Protein AF-A0A0P4RHL4-F1 (afdb_monomer_lite)

pLDDT: mean 80.09, std 21.61, range [25.88, 98.62]

Secondary structure (DSSP, 8-state):
------S-EEEEEE-SSSSS-EEEEEESTTTHHHHHHHHHTT-EEEETTEEEE--TTS-HHHHHHHHHHHHHHTT-EEEE-HHHHHHHH-----TTPSPTT--HHHHHHHHHHHHHHHHHHHTTSEEEEEEEE-SSSEEEEEEETTT--EEEEEE------SSSPPPPPEE-S-SSS---PPPP--

Organism: NCBI:txid1546107

Foldseek 3Di:
DPPPADQKEWEWDADPPDRLKIKIFMDGPRSVVLVVVVVVVVFDDPDPGITMDDFLQSCNLVVVVVSCVVCVVVRYHYHYDPRSVVVNPDPQDAPPPPDPLADPVLQVVLRVVLRVVVVCVVVVQKDWDDWDDPVAWIWTWIAGPVPRDIWIWTFHDDPDPDDHGGDGIGTPPDDPRPPSDDDDDD

Radius of gyration: 18.83 Å; chains: 1; bounding box: 52×37×43 Å

Structure (mmCIF, N/CA/C/O backbone):
data_AF-A0A0P4RHL4-F1
#
_entry.id   AF-A0A0P4RHL4-F1
#
loop_
_atom_site.group_PDB
_atom_site.id
_atom_site.type_symbol
_atom_site.label_atom_id
_atom_site.label_alt_id
_atom_site.label_comp_id
_atom_site.label_asym_id
_atom_site.label_entity_id
_atom_site.label_seq_id
_atom_site.pdbx_PDB_ins_code
_atom_site.Cartn_x
_atom_site.Cartn_y
_atom_site.Cartn_z
_atom_site.occupancy
_atom_site.B_iso_or_equiv
_atom_site.auth_seq_id
_atom_site.auth_comp_id
_atom_site.auth_asym_id
_atom_site.auth_atom_id
_atom_site.pdbx_PDB_model_num
ATOM 1 N N . MET A 1 1 ? -23.297 22.268 13.691 1.00 40.19 1 MET A N 1
ATOM 2 C CA . MET A 1 1 ? -23.299 20.816 13.429 1.00 40.19 1 MET A CA 1
ATOM 3 C C . MET A 1 1 ? -21.901 20.315 13.718 1.00 40.19 1 MET A C 1
ATOM 5 O O . MET A 1 1 ? -20.984 20.728 13.025 1.00 40.19 1 MET A O 1
ATOM 9 N N . THR A 1 2 ? -21.707 19.529 14.774 1.00 48.00 2 THR A N 1
ATOM 10 C CA . THR A 1 2 ? -20.480 18.735 14.909 1.00 48.00 2 THR A CA 1
ATOM 11 C C . THR A 1 2 ? -20.513 17.677 13.807 1.00 48.00 2 THR A C 1
ATOM 13 O O . THR A 1 2 ? -21.558 17.034 13.668 1.00 48.00 2 THR A O 1
ATOM 16 N N . PRO A 1 3 ? -19.462 17.524 12.983 1.00 56.12 3 PRO A N 1
ATOM 17 C CA . PRO A 1 3 ? -19.427 16.438 12.015 1.00 56.12 3 PRO A CA 1
ATOM 18 C C . PRO A 1 3 ? -19.610 15.126 12.780 1.00 56.12 3 PRO A C 1
ATOM 20 O O . PRO A 1 3 ? -18.994 14.925 13.828 1.00 56.12 3 PRO A O 1
ATOM 23 N N . SER A 1 4 ? -20.523 14.278 12.312 1.00 61.91 4 SER A N 1
ATOM 24 C CA . SER A 1 4 ? -20.686 12.931 12.849 1.00 61.91 4 SER A CA 1
ATOM 25 C C . SER A 1 4 ? -19.375 12.185 12.615 1.00 61.91 4 SER A C 1
ATOM 27 O O . SER A 1 4 ? -19.093 11.781 11.493 1.00 61.91 4 SER A O 1
ATOM 29 N N . SER A 1 5 ? -18.546 12.086 13.654 1.00 77.50 5 SER A N 1
ATOM 30 C CA . SER A 1 5 ? -17.311 11.305 13.612 1.00 77.50 5 SER A CA 1
ATOM 31 C C . SER A 1 5 ? -17.672 9.853 13.335 1.00 77.50 5 SER A C 1
ATOM 33 O O . SER A 1 5 ? -18.602 9.325 13.949 1.00 77.50 5 SER A O 1
ATOM 35 N N . ILE A 1 6 ? -16.945 9.215 12.423 1.00 91.25 6 ILE A N 1
ATOM 36 C CA . ILE A 1 6 ? -17.063 7.775 12.205 1.00 91.25 6 ILE A CA 1
ATOM 37 C C . ILE A 1 6 ? -16.568 7.082 13.479 1.00 91.25 6 ILE A C 1
ATOM 39 O O . ILE A 1 6 ? -15.492 7.413 13.979 1.00 91.25 6 ILE A O 1
ATOM 43 N N . ASP A 1 7 ? -17.343 6.132 14.012 1.00 95.12 7 ASP A N 1
ATOM 44 C CA . ASP A 1 7 ? -16.926 5.296 15.147 1.00 95.12 7 ASP A CA 1
ATOM 45 C C . ASP A 1 7 ? -15.968 4.196 14.671 1.00 95.12 7 ASP A C 1
ATOM 47 O O . ASP A 1 7 ? -16.300 3.006 14.599 1.00 95.12 7 ASP A O 1
ATOM 51 N N . ALA A 1 8 ? -14.781 4.626 14.258 1.00 96.50 8 ALA A N 1
ATOM 52 C CA . ALA A 1 8 ? -13.689 3.758 13.875 1.00 96.50 8 ALA A CA 1
ATOM 53 C C . ALA A 1 8 ? -12.347 4.381 14.263 1.00 96.50 8 ALA A C 1
ATOM 55 O O . ALA A 1 8 ? -12.148 5.595 14.180 1.00 96.50 8 ALA A O 1
ATOM 56 N N . HIS A 1 9 ? -11.419 3.516 14.651 1.00 98.00 9 HIS A N 1
ATOM 57 C CA . HIS A 1 9 ? -10.042 3.866 14.951 1.00 98.00 9 HIS A CA 1
ATOM 58 C C . HIS A 1 9 ? -9.102 2.939 14.188 1.00 98.00 9 HIS A C 1
ATOM 60 O O . HIS A 1 9 ? -9.330 1.731 14.143 1.00 98.00 9 HIS A O 1
ATOM 66 N N . VAL A 1 10 ? -8.035 3.478 13.609 1.00 98.44 10 VAL A N 1
ATOM 67 C CA . VAL A 1 10 ? -7.001 2.694 12.927 1.00 98.44 10 VAL A CA 1
ATOM 68 C C . VAL A 1 10 ? -5.674 2.921 13.620 1.00 98.44 10 VAL A C 1
ATOM 70 O O . VAL A 1 10 ? -5.182 4.042 13.673 1.00 98.44 10 VAL A O 1
ATOM 73 N N . ARG A 1 11 ? -5.066 1.844 14.117 1.00 98.62 11 ARG A N 1
ATOM 74 C CA . ARG A 1 11 ? -3.686 1.880 14.602 1.00 98.62 11 ARG A CA 1
ATOM 75 C C . ARG A 1 11 ? -2.731 1.407 13.510 1.00 98.62 11 ARG A C 1
ATOM 77 O O . ARG A 1 11 ? -2.895 0.288 13.027 1.00 98.62 11 ARG A O 1
ATOM 84 N N . LEU A 1 12 ? -1.739 2.228 13.174 1.00 98.56 12 LEU A N 1
ATOM 85 C CA . LEU A 1 12 ? -0.674 1.946 12.212 1.00 98.56 12 LEU A CA 1
ATOM 86 C C . LEU A 1 12 ? 0.667 1.735 12.931 1.00 98.56 12 LEU A C 1
ATOM 88 O O . LEU A 1 12 ? 1.099 2.559 13.747 1.00 98.56 12 LEU A O 1
ATOM 92 N N . ASP A 1 13 ? 1.339 0.627 12.631 1.00 97.81 13 ASP A N 1
ATOM 93 C CA . ASP A 1 13 ? 2.602 0.235 13.267 1.00 97.81 13 ASP A CA 1
ATOM 94 C C . ASP A 1 13 ? 3.502 -0.546 12.320 1.00 97.81 13 ASP A C 1
ATOM 96 O O . ASP A 1 13 ? 3.037 -1.161 11.372 1.00 97.81 13 ASP A O 1
ATOM 100 N N . THR A 1 14 ? 4.793 -0.561 12.603 1.00 95.94 14 THR A N 1
ATOM 101 C CA . THR A 1 14 ? 5.756 -1.426 11.917 1.00 95.94 14 THR A CA 1
ATOM 102 C C . THR A 1 14 ? 5.444 -2.907 12.146 1.00 95.94 14 THR A C 1
ATOM 104 O O . THR A 1 14 ? 5.051 -3.320 13.243 1.00 95.94 14 THR A O 1
ATOM 107 N N . HIS A 1 15 ? 5.657 -3.737 11.128 1.00 94.69 15 HIS A N 1
ATOM 108 C CA . HIS A 1 15 ? 5.510 -5.181 11.246 1.00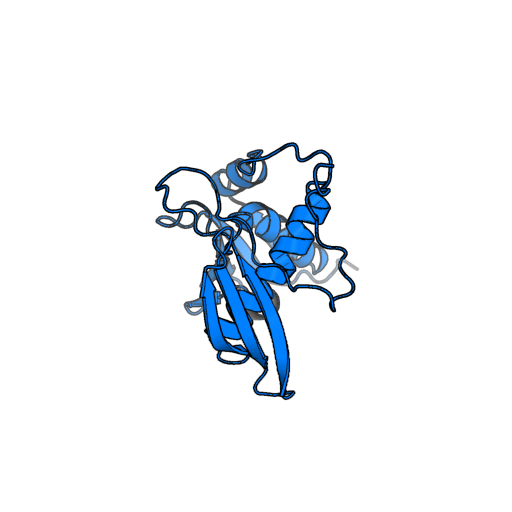 94.69 15 HIS A CA 1
ATOM 109 C C . HIS A 1 15 ? 6.622 -5.764 12.146 1.00 94.69 15 HIS A C 1
ATOM 111 O O . HIS A 1 15 ? 7.793 -5.403 12.010 1.00 94.69 15 HIS A O 1
ATOM 117 N N . PRO A 1 16 ? 6.317 -6.705 13.062 1.00 88.19 16 PRO A N 1
ATOM 118 C CA . PRO A 1 16 ? 7.297 -7.201 14.035 1.00 88.19 16 PRO A CA 1
ATOM 119 C C . PRO A 1 16 ? 8.482 -7.949 13.407 1.00 88.19 16 PRO A C 1
ATOM 121 O O . PRO A 1 16 ? 9.571 -7.945 13.976 1.00 88.19 16 PRO A O 1
ATOM 124 N N . THR A 1 17 ? 8.280 -8.593 12.254 1.00 88.56 17 THR A N 1
ATOM 125 C CA . THR A 1 17 ? 9.295 -9.433 11.584 1.00 88.56 17 THR A CA 1
ATOM 126 C C . THR A 1 17 ? 9.748 -8.917 10.219 1.00 88.56 17 THR A C 1
ATOM 128 O O . THR A 1 17 ? 10.699 -9.458 9.663 1.00 88.56 17 THR A O 1
ATOM 131 N N . HIS A 1 18 ? 9.078 -7.907 9.662 1.00 85.94 18 HIS A N 1
ATOM 132 C CA . HIS A 1 18 ? 9.349 -7.389 8.318 1.00 85.94 18 HIS A CA 1
ATOM 133 C C . HIS A 1 18 ? 9.653 -5.896 8.456 1.00 85.94 18 HIS A C 1
ATOM 135 O O . HIS A 1 18 ? 8.721 -5.131 8.671 1.00 85.94 18 HIS A O 1
ATOM 141 N N . PRO A 1 19 ? 10.935 -5.489 8.416 1.00 75.31 19 PRO A N 1
ATOM 142 C CA . PRO A 1 19 ? 11.359 -4.167 8.879 1.00 75.31 19 PRO A CA 1
ATOM 143 C C . PRO A 1 19 ? 10.675 -2.980 8.198 1.00 75.31 19 PRO A C 1
ATOM 145 O O . PRO A 1 19 ? 10.468 -1.969 8.860 1.00 75.31 19 PRO A O 1
ATOM 148 N N . SER A 1 20 ? 10.327 -3.104 6.915 1.00 82.38 20 SER A N 1
ATOM 149 C CA . SER A 1 20 ? 9.666 -2.037 6.159 1.00 82.38 20 SER A CA 1
ATOM 150 C C . SER A 1 20 ? 8.140 -2.139 6.175 1.00 82.38 20 SER A C 1
ATOM 152 O O . SER A 1 20 ? 7.470 -1.118 6.160 1.00 82.38 20 SER A O 1
ATOM 154 N N . ALA A 1 21 ? 7.578 -3.347 6.287 1.00 93.94 21 ALA A N 1
ATOM 155 C CA . ALA A 1 21 ? 6.134 -3.547 6.213 1.00 93.94 21 ALA A CA 1
ATOM 156 C C . ALA A 1 21 ? 5.386 -2.850 7.362 1.00 93.94 21 ALA A C 1
ATOM 158 O O . ALA A 1 21 ? 5.861 -2.787 8.502 1.00 93.94 21 ALA A O 1
ATOM 159 N N . VAL A 1 22 ? 4.166 -2.396 7.077 1.00 97.62 22 VAL A N 1
ATOM 160 C CA . VAL A 1 22 ? 3.298 -1.700 8.035 1.00 97.62 22 VAL A CA 1
ATOM 161 C C . VAL A 1 22 ? 2.036 -2.517 8.282 1.00 97.62 22 VAL A C 1
ATOM 163 O O . VAL A 1 22 ? 1.464 -3.100 7.371 1.00 97.62 22 VAL A O 1
ATOM 166 N N . VAL A 1 23 ? 1.586 -2.567 9.530 1.00 98.25 23 VAL A N 1
ATOM 167 C CA . VAL A 1 23 ? 0.355 -3.220 9.972 1.00 98.25 23 VAL A CA 1
ATOM 168 C C . VAL A 1 23 ? -0.685 -2.158 10.299 1.00 98.25 23 VAL A C 1
ATOM 170 O O . VAL A 1 23 ? -0.415 -1.238 11.072 1.00 98.25 23 VAL A O 1
ATOM 173 N N . ALA A 1 24 ? -1.898 -2.334 9.782 1.00 98.56 24 ALA A N 1
ATOM 174 C CA . ALA A 1 24 ? -3.077 -1.576 10.170 1.00 98.56 24 ALA A CA 1
ATOM 175 C C . ALA A 1 24 ? -4.020 -2.447 11.004 1.00 98.56 24 ALA A C 1
ATOM 177 O O . ALA A 1 24 ? -4.353 -3.570 10.624 1.00 98.56 24 ALA A O 1
ATOM 178 N N . THR A 1 25 ? -4.480 -1.918 12.139 1.00 98.50 25 THR A N 1
ATOM 179 C CA . THR A 1 25 ? -5.456 -2.584 13.017 1.00 98.50 25 THR A CA 1
ATOM 180 C C . THR A 1 25 ? -6.697 -1.708 13.213 1.00 98.50 25 THR A C 1
ATOM 182 O O . THR A 1 25 ? -6.708 -0.861 14.112 1.00 98.50 25 THR A O 1
ATOM 185 N N . PRO A 1 26 ? -7.742 -1.881 12.381 1.00 98.06 26 PRO A N 1
ATOM 186 C CA . PRO A 1 26 ? -9.016 -1.188 12.544 1.00 98.06 26 PRO A CA 1
ATOM 187 C C . PRO A 1 26 ? -9.844 -1.714 13.732 1.00 98.06 26 PRO A C 1
ATOM 189 O O . PRO A 1 26 ? -10.019 -2.924 13.914 1.00 98.06 26 PRO A O 1
ATOM 192 N N . THR A 1 27 ? -10.418 -0.811 14.524 1.00 97.88 27 THR A N 1
ATOM 193 C CA . THR A 1 27 ? -11.316 -1.088 15.660 1.00 97.88 27 THR A CA 1
ATOM 194 C C . THR A 1 27 ? -12.507 -0.113 15.680 1.00 97.88 27 THR A C 1
ATOM 196 O O . THR A 1 27 ? -12.541 0.837 14.901 1.00 97.88 27 THR A O 1
ATOM 199 N N . GLY A 1 28 ? -13.515 -0.370 16.526 1.00 96.31 28 GLY A N 1
ATOM 200 C CA . GLY A 1 28 ? -14.764 0.417 16.610 1.00 96.31 28 GLY A CA 1
ATOM 201 C C . GLY A 1 28 ? -15.973 -0.262 15.950 1.00 96.31 28 GLY A C 1
ATOM 202 O O . GLY A 1 28 ? -15.824 -1.279 15.264 1.00 96.31 28 GLY A O 1
ATOM 203 N N . ALA A 1 29 ? -17.185 0.269 16.159 1.00 95.94 29 ALA A N 1
ATOM 204 C CA . ALA A 1 29 ? -18.404 -0.319 15.588 1.00 95.94 29 ALA A CA 1
ATOM 205 C C . ALA A 1 29 ? -18.449 -0.203 14.054 1.00 95.94 29 ALA A C 1
ATOM 207 O O . ALA A 1 29 ? -19.059 -1.034 13.377 1.00 95.94 29 ALA A O 1
ATOM 208 N N . GLN A 1 30 ? -17.765 0.798 13.495 1.00 96.19 30 GLN A N 1
ATOM 209 C CA . GLN A 1 30 ? -17.679 1.058 12.061 1.00 96.19 30 GLN A CA 1
ATOM 210 C C . GLN A 1 30 ? -16.308 0.694 11.467 1.00 96.19 30 GLN A C 1
ATOM 212 O O . GLN A 1 30 ? -15.965 1.177 10.394 1.00 96.19 30 GLN A O 1
ATOM 217 N N . ALA A 1 31 ? -15.544 -0.206 12.105 1.00 96.69 31 ALA A N 1
ATOM 218 C CA . ALA A 1 31 ? -14.214 -0.643 11.645 1.00 96.69 31 ALA A CA 1
ATOM 219 C C . ALA A 1 31 ? -14.180 -1.198 10.206 1.00 96.69 31 ALA A C 1
ATOM 221 O O . ALA A 1 31 ? -13.133 -1.193 9.565 1.00 96.69 31 ALA A O 1
ATOM 222 N N . HIS A 1 32 ? -15.319 -1.661 9.683 1.00 96.06 32 HIS A N 1
ATOM 223 C CA . HIS A 1 32 ? -15.446 -2.107 8.295 1.00 96.06 32 HIS A CA 1
ATOM 224 C C . HIS A 1 32 ? -15.205 -0.977 7.279 1.00 96.06 32 HIS A C 1
ATOM 226 O O . HIS A 1 32 ? -14.781 -1.262 6.167 1.00 96.06 32 HIS A O 1
ATOM 232 N N . ILE A 1 33 ? -15.438 0.289 7.650 1.00 95.88 33 ILE A N 1
ATOM 233 C CA . ILE A 1 33 ? -15.206 1.445 6.773 1.00 95.88 33 ILE A CA 1
ATOM 234 C C . ILE A 1 33 ? -13.708 1.605 6.468 1.00 95.88 33 ILE A C 1
ATOM 236 O O . ILE A 1 33 ? -13.344 1.439 5.306 1.00 95.88 33 ILE A O 1
ATOM 240 N N . PRO A 1 34 ? -12.815 1.837 7.458 1.00 96.88 34 PRO A N 1
ATOM 241 C CA . PRO A 1 34 ? -11.381 1.885 7.182 1.00 96.88 34 PRO A CA 1
ATOM 242 C C . PRO A 1 34 ? -10.834 0.567 6.636 1.00 96.88 34 PRO A C 1
ATOM 244 O O . PRO A 1 34 ? -9.886 0.603 5.867 1.00 96.88 34 PRO A O 1
ATOM 247 N N . HIS A 1 35 ? -11.412 -0.584 7.000 1.00 97.56 35 HIS A N 1
ATOM 248 C CA . HIS A 1 35 ? -10.986 -1.867 6.435 1.00 97.56 35 HIS A CA 1
ATOM 249 C C . HIS A 1 35 ? -11.146 -1.877 4.908 1.00 97.56 35 HIS A C 1
ATOM 251 O O . HIS A 1 35 ? -10.170 -2.122 4.209 1.00 97.56 35 HIS A O 1
ATOM 257 N N . MET A 1 36 ? -12.340 -1.559 4.393 1.00 95.69 36 MET A N 1
ATOM 258 C CA . MET A 1 36 ? -12.589 -1.516 2.947 1.00 95.69 36 MET A CA 1
ATOM 259 C C . MET A 1 36 ? -11.766 -0.429 2.249 1.00 95.69 36 MET A C 1
ATOM 261 O O . MET A 1 36 ? -11.291 -0.648 1.141 1.00 95.69 36 MET A O 1
ATOM 265 N N . SER A 1 37 ? -11.589 0.738 2.880 1.00 95.38 37 SER A N 1
ATOM 266 C CA . SER A 1 37 ? -10.766 1.815 2.313 1.00 95.38 37 SER A CA 1
ATOM 267 C C . SER A 1 37 ? -9.297 1.416 2.187 1.00 95.38 37 SER A C 1
ATOM 269 O O . SER A 1 37 ? -8.690 1.684 1.159 1.00 95.38 37 SER A O 1
ATOM 271 N N . LEU A 1 38 ? -8.736 0.752 3.202 1.00 97.25 38 LEU A N 1
ATOM 272 C CA . LEU A 1 38 ? -7.356 0.267 3.168 1.00 97.25 38 LEU A CA 1
ATOM 273 C C . LEU A 1 38 ? -7.187 -0.872 2.154 1.00 97.25 38 LEU A C 1
ATOM 275 O O . LEU A 1 38 ? -6.218 -0.871 1.406 1.00 97.25 38 LEU A O 1
ATOM 279 N N . GLU A 1 39 ? -8.136 -1.808 2.079 1.00 95.69 39 GLU A N 1
ATOM 280 C CA . GLU A 1 39 ? -8.120 -2.880 1.072 1.00 95.69 39 GLU A CA 1
ATOM 281 C C . GLU A 1 39 ? -8.183 -2.321 -0.360 1.00 95.69 39 GLU A C 1
ATOM 283 O O . GLU A 1 39 ? -7.476 -2.798 -1.242 1.00 95.69 39 GLU A O 1
ATOM 288 N N . ALA A 1 40 ? -8.971 -1.265 -0.587 1.00 92.75 40 ALA A N 1
ATOM 289 C CA . ALA A 1 40 ? -9.015 -0.557 -1.867 1.00 92.75 40 ALA A CA 1
ATOM 290 C C . ALA A 1 40 ? -7.732 0.235 -2.183 1.00 92.75 40 ALA A C 1
ATOM 292 O O . ALA A 1 40 ? -7.520 0.594 -3.338 1.00 92.75 40 ALA A O 1
ATOM 293 N N . ALA A 1 41 ? -6.901 0.504 -1.173 1.00 91.62 41 ALA A N 1
ATOM 294 C CA . ALA A 1 41 ? -5.584 1.126 -1.286 1.00 91.62 41 ALA A CA 1
ATOM 295 C C . ALA A 1 41 ? -4.452 0.078 -1.241 1.00 91.62 41 ALA A C 1
ATOM 297 O O . ALA A 1 41 ? -3.367 0.354 -0.733 1.00 91.62 41 ALA A O 1
ATOM 298 N N . ASP A 1 42 ? -4.737 -1.141 -1.710 1.00 90.88 42 ASP A N 1
ATOM 299 C CA . ASP A 1 42 ? -3.798 -2.260 -1.862 1.00 90.88 42 ASP A CA 1
ATOM 300 C C . ASP A 1 42 ? -3.181 -2.802 -0.555 1.00 90.88 42 ASP A C 1
ATOM 302 O O . ASP A 1 42 ? -2.233 -3.591 -0.572 1.00 90.88 42 ASP A O 1
ATOM 306 N N . TRP A 1 43 ? -3.769 -2.490 0.607 1.00 95.50 43 TRP A N 1
ATOM 307 C CA . TRP A 1 43 ? -3.412 -3.177 1.850 1.00 95.50 43 TRP A CA 1
ATOM 308 C C . TRP A 1 43 ? -3.947 -4.608 1.845 1.00 95.50 43 TRP A C 1
ATOM 310 O O . TRP A 1 43 ? -5.126 -4.869 1.603 1.00 95.50 43 TRP A O 1
ATOM 320 N N . HIS A 1 44 ? -3.101 -5.565 2.211 1.00 94.31 44 HIS A N 1
ATOM 321 C CA . HIS A 1 44 ? -3.471 -6.973 2.221 1.00 94.31 44 HIS A CA 1
ATOM 322 C C . HIS A 1 44 ? -4.165 -7.374 3.520 1.00 94.31 44 HIS A C 1
ATOM 324 O O . HIS A 1 44 ? -3.589 -7.266 4.603 1.00 94.31 44 HIS A O 1
ATOM 330 N N . VAL A 1 45 ? -5.369 -7.935 3.419 1.00 95.81 45 VAL A N 1
ATOM 331 C CA . VAL A 1 45 ? -6.088 -8.510 4.562 1.00 95.81 45 VAL A CA 1
ATOM 332 C C . VAL A 1 45 ? -5.407 -9.806 5.010 1.00 95.81 45 VAL A C 1
ATOM 334 O O . VAL A 1 45 ? -5.394 -10.799 4.286 1.00 95.81 45 VAL A O 1
ATOM 337 N N . VAL A 1 46 ? -4.863 -9.817 6.229 1.00 95.38 46 VAL A N 1
ATOM 338 C CA . VAL A 1 46 ? -4.219 -11.007 6.825 1.00 95.38 46 VAL A CA 1
ATOM 339 C C . VAL A 1 46 ? -5.033 -11.605 7.973 1.00 95.38 46 VAL A C 1
ATOM 341 O O . VAL A 1 46 ? -4.863 -12.772 8.320 1.00 95.38 46 VAL A O 1
ATOM 344 N N . ALA A 1 47 ? -5.942 -10.822 8.558 1.00 94.00 47 ALA A N 1
ATOM 345 C CA . ALA A 1 47 ? -6.941 -11.277 9.517 1.00 94.00 47 ALA A CA 1
ATOM 346 C C . ALA A 1 47 ? -8.146 -10.323 9.531 1.00 94.00 47 ALA A C 1
ATOM 348 O O . ALA A 1 47 ? -8.107 -9.238 8.959 1.00 94.00 47 ALA A O 1
ATOM 349 N N . LYS A 1 48 ? -9.214 -10.697 10.251 1.00 90.56 48 LYS A N 1
ATOM 350 C CA . LYS A 1 48 ? -10.491 -9.955 10.299 1.00 90.56 48 LYS A CA 1
ATOM 351 C C . LYS A 1 48 ? -10.340 -8.440 10.521 1.00 90.56 48 LYS A C 1
ATOM 353 O O . LYS A 1 48 ? -11.072 -7.665 9.921 1.00 90.56 48 LYS A O 1
ATOM 358 N N . ASN A 1 49 ? -9.410 -8.027 11.380 1.00 94.12 49 ASN A N 1
ATOM 359 C CA . ASN A 1 49 ? -9.145 -6.623 11.700 1.00 94.12 49 ASN A CA 1
ATOM 360 C C . ASN A 1 49 ? -7.647 -6.310 11.574 1.00 94.12 49 ASN A C 1
ATOM 362 O O . ASN A 1 49 ? -7.101 -5.537 12.359 1.00 94.12 49 ASN A O 1
ATOM 366 N N . THR A 1 50 ? -6.956 -6.967 10.646 1.00 97.00 50 THR A N 1
ATOM 367 C CA . THR A 1 50 ? -5.521 -6.766 10.459 1.00 97.00 50 THR A CA 1
ATOM 368 C C . THR A 1 50 ? -5.213 -6.764 8.980 1.00 97.00 50 THR A C 1
ATOM 370 O O . THR A 1 50 ? -5.471 -7.751 8.288 1.00 97.00 50 THR A O 1
ATOM 373 N N . LEU A 1 51 ? -4.646 -5.653 8.526 1.00 98.31 51 LEU A N 1
ATOM 374 C CA . LEU A 1 51 ? -4.146 -5.499 7.174 1.00 98.31 51 LEU A CA 1
ATOM 375 C C . LEU A 1 51 ? -2.648 -5.205 7.216 1.00 98.31 51 LEU A C 1
ATOM 377 O O . LEU A 1 51 ? -2.148 -4.672 8.208 1.00 98.31 51 LEU A O 1
ATOM 381 N N . VAL A 1 52 ? -1.939 -5.564 6.152 1.00 97.25 52 VAL A N 1
ATOM 382 C CA . VAL A 1 52 ? -0.501 -5.338 6.002 1.00 97.25 52 VAL A CA 1
ATOM 383 C C . VAL A 1 52 ? -0.232 -4.626 4.686 1.00 97.25 52 VAL A C 1
ATOM 385 O O . VAL A 1 52 ? -0.704 -5.068 3.642 1.00 97.25 52 VAL A O 1
ATOM 388 N N . LEU A 1 53 ? 0.563 -3.564 4.746 1.00 96.12 53 LEU A N 1
ATOM 389 C CA . LEU A 1 53 ? 1.186 -2.931 3.595 1.00 96.12 53 LEU A CA 1
ATOM 390 C C . LEU A 1 53 ? 2.607 -3.470 3.452 1.00 96.12 53 LEU A C 1
ATOM 392 O O . LEU A 1 53 ? 3.387 -3.419 4.407 1.00 96.12 53 LEU A O 1
ATOM 396 N N . ALA A 1 54 ? 2.921 -4.004 2.277 1.00 92.19 54 ALA A N 1
ATOM 397 C CA . ALA A 1 54 ? 4.245 -4.497 1.923 1.00 92.19 54 ALA A CA 1
ATOM 398 C C . ALA A 1 54 ? 4.501 -4.184 0.449 1.00 92.19 54 ALA A C 1
ATOM 400 O O . ALA A 1 54 ? 3.775 -4.688 -0.408 1.00 92.19 54 ALA A O 1
ATOM 401 N N . HIS A 1 55 ? 5.512 -3.367 0.166 1.00 88.50 55 HIS A N 1
ATOM 402 C CA . HIS A 1 55 ? 5.850 -2.913 -1.181 1.00 88.50 55 HIS A CA 1
ATOM 403 C C . HIS A 1 55 ? 7.263 -3.349 -1.571 1.00 88.50 55 HIS A C 1
ATOM 405 O O . HIS A 1 55 ? 8.136 -3.565 -0.730 1.00 88.50 55 HIS A O 1
ATOM 411 N N . ILE A 1 56 ? 7.509 -3.457 -2.875 1.00 83.50 56 ILE A N 1
ATOM 412 C CA . ILE A 1 56 ? 8.819 -3.839 -3.421 1.00 83.50 56 ILE A CA 1
ATOM 413 C C . ILE A 1 56 ? 9.901 -2.759 -3.236 1.00 83.50 56 ILE A C 1
ATOM 415 O O . ILE A 1 56 ? 11.088 -3.053 -3.375 1.00 83.50 56 ILE A O 1
ATOM 419 N N . ASP A 1 57 ? 9.503 -1.516 -2.956 1.00 79.81 57 ASP A N 1
ATOM 420 C CA . ASP A 1 57 ? 10.373 -0.335 -2.892 1.00 79.81 57 ASP A CA 1
ATOM 421 C C . ASP A 1 57 ? 10.818 0.045 -1.470 1.00 79.81 57 ASP A C 1
ATOM 423 O O . ASP A 1 57 ? 11.649 0.943 -1.324 1.00 79.81 57 ASP A O 1
ATOM 427 N N . HIS A 1 58 ? 10.312 -0.653 -0.446 1.00 83.75 58 HIS A N 1
ATOM 428 C CA . HIS A 1 58 ? 10.518 -0.357 0.975 1.00 83.75 58 HIS A CA 1
ATOM 429 C C . HIS A 1 58 ? 10.004 1.030 1.442 1.00 83.75 58 HIS A C 1
ATOM 431 O O . HIS A 1 58 ? 10.410 1.515 2.500 1.00 83.75 58 HIS A O 1
ATOM 437 N N . GLU A 1 59 ? 9.119 1.690 0.683 1.00 87.56 59 GLU A N 1
ATOM 438 C CA . GLU A 1 59 ? 8.529 2.992 1.049 1.00 87.56 59 GLU A CA 1
ATOM 439 C C . GLU A 1 59 ? 7.187 2.842 1.796 1.00 87.56 59 GLU A C 1
ATOM 441 O O . GLU A 1 59 ? 6.410 3.794 1.889 1.00 87.56 59 GLU A O 1
ATOM 446 N N . GLU A 1 60 ? 6.876 1.677 2.373 1.00 92.62 60 GLU A N 1
ATOM 447 C CA . GLU A 1 60 ? 5.621 1.471 3.107 1.00 92.62 60 GLU A CA 1
ATOM 448 C C . GLU A 1 60 ? 5.388 2.482 4.244 1.00 92.62 60 GLU A C 1
ATOM 450 O O . GLU A 1 60 ? 4.233 2.866 4.429 1.00 92.62 60 GLU A O 1
ATOM 455 N N . PRO A 1 61 ? 6.400 2.991 4.983 1.00 93.12 61 PRO A N 1
ATOM 456 C CA . PRO A 1 61 ? 6.182 4.084 5.930 1.00 93.12 61 PRO A CA 1
ATOM 457 C C . PRO A 1 61 ? 5.602 5.345 5.271 1.00 93.12 61 PRO A C 1
ATOM 459 O O . PRO A 1 61 ? 4.657 5.930 5.801 1.00 93.12 61 PRO A O 1
ATOM 462 N N . TYR A 1 62 ? 6.104 5.736 4.094 1.00 91.12 62 TYR A N 1
ATOM 463 C CA . TYR A 1 62 ? 5.584 6.885 3.347 1.00 91.12 62 TYR A CA 1
ATOM 464 C C . TYR A 1 62 ? 4.131 6.659 2.916 1.00 91.12 62 TYR A C 1
ATOM 466 O O . TYR A 1 62 ? 3.270 7.506 3.159 1.00 91.12 62 TYR A O 1
ATOM 474 N N . TRP A 1 63 ? 3.846 5.495 2.334 1.00 93.12 63 TRP A N 1
ATOM 475 C CA . TRP A 1 63 ? 2.500 5.129 1.893 1.00 93.12 63 TRP A CA 1
ATOM 476 C C . TRP A 1 63 ? 1.521 4.972 3.071 1.00 93.12 63 TRP A C 1
ATOM 478 O O . TRP A 1 63 ? 0.348 5.321 2.960 1.00 93.12 63 TRP A O 1
ATOM 488 N N . ALA A 1 64 ? 1.995 4.534 4.239 1.00 96.12 64 ALA A N 1
ATOM 489 C CA . ALA A 1 64 ? 1.196 4.487 5.459 1.00 96.12 64 ALA A CA 1
ATOM 490 C C . ALA A 1 64 ? 0.871 5.880 6.012 1.00 96.12 64 ALA A C 1
ATOM 492 O O . ALA A 1 64 ? -0.230 6.089 6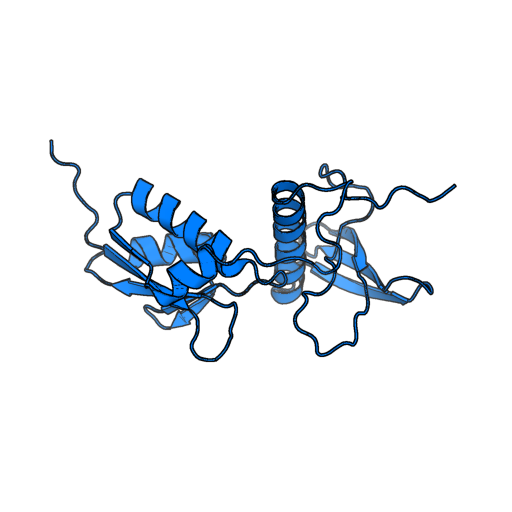.527 1.00 96.12 64 ALA A O 1
ATOM 493 N N . GLU A 1 65 ? 1.793 6.842 5.905 1.00 96.06 65 GLU A N 1
ATOM 494 C CA . GLU A 1 65 ? 1.490 8.235 6.234 1.00 96.06 65 GLU A CA 1
ATOM 495 C C . GLU A 1 65 ? 0.450 8.822 5.275 1.00 96.06 65 GLU A C 1
ATOM 497 O O . GLU A 1 65 ? -0.466 9.515 5.721 1.00 96.06 65 GLU A O 1
ATOM 502 N N . ASP A 1 66 ? 0.552 8.518 3.982 1.00 95.06 66 ASP A N 1
ATOM 503 C CA . ASP A 1 66 ? -0.434 8.948 2.995 1.00 95.06 66 ASP A CA 1
ATOM 504 C C . ASP A 1 66 ? -1.830 8.381 3.297 1.00 95.06 66 ASP A C 1
ATOM 506 O O . ASP A 1 66 ? -2.775 9.150 3.488 1.00 95.06 66 ASP A O 1
ATOM 510 N N . ALA A 1 67 ? -1.934 7.066 3.517 1.00 96.88 67 ALA A N 1
ATOM 511 C CA . ALA A 1 67 ? -3.179 6.412 3.921 1.00 96.88 67 ALA A CA 1
ATOM 512 C C . ALA A 1 67 ? -3.755 7.005 5.223 1.00 96.88 67 ALA A C 1
ATOM 514 O O . ALA A 1 67 ? -4.966 7.198 5.354 1.00 96.88 67 ALA A O 1
ATOM 515 N N . ALA A 1 68 ? -2.902 7.353 6.194 1.00 97.94 68 ALA A N 1
ATOM 516 C CA . ALA A 1 68 ? -3.345 8.019 7.415 1.00 97.94 68 ALA A CA 1
ATOM 517 C C . ALA A 1 68 ? -3.975 9.390 7.133 1.00 97.94 68 ALA A C 1
ATOM 519 O O . ALA A 1 68 ? -5.001 9.719 7.734 1.00 97.94 68 ALA A O 1
ATOM 520 N N . ARG A 1 69 ? -3.398 10.189 6.223 1.00 97.62 69 ARG A N 1
ATOM 521 C CA . ARG A 1 69 ? -3.967 11.489 5.827 1.00 97.62 69 ARG A CA 1
ATOM 522 C C . ARG A 1 69 ? -5.349 11.323 5.201 1.00 97.62 69 ARG A C 1
ATOM 524 O O . ARG A 1 69 ? -6.256 12.072 5.562 1.00 97.62 69 ARG A O 1
ATOM 531 N N . GLU A 1 70 ? -5.527 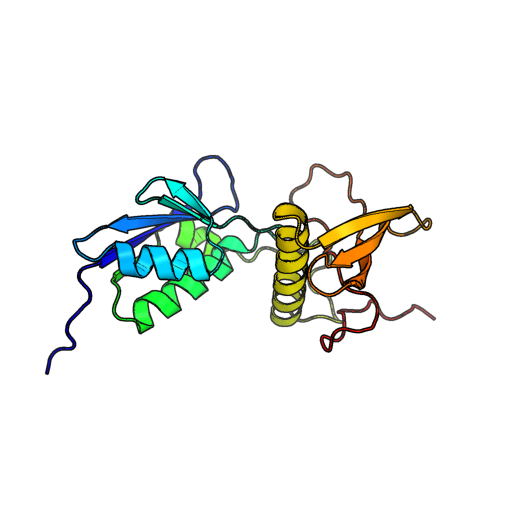10.340 4.322 1.00 96.69 70 GLU A N 1
ATOM 532 C CA . GLU A 1 70 ? -6.813 10.069 3.666 1.00 96.69 70 GLU A CA 1
ATOM 533 C C . GLU A 1 70 ? -7.895 9.598 4.650 1.00 96.69 70 GLU A C 1
ATOM 535 O O . GLU A 1 70 ? -9.035 10.078 4.623 1.00 96.69 70 GLU A O 1
ATOM 540 N N . LEU A 1 71 ? -7.535 8.709 5.580 1.00 96.56 71 LEU A N 1
ATOM 541 C CA . LEU A 1 71 ? -8.430 8.250 6.646 1.00 96.56 71 LEU A CA 1
ATOM 542 C C . LEU A 1 71 ? -8.855 9.408 7.564 1.00 96.56 71 LEU A C 1
ATOM 544 O O . LEU A 1 71 ? -10.044 9.562 7.856 1.00 96.56 71 LEU A O 1
ATOM 548 N N . ILE A 1 72 ? -7.910 10.261 7.974 1.00 96.56 72 ILE A N 1
ATOM 549 C CA . ILE A 1 72 ? -8.190 11.450 8.797 1.00 96.56 72 ILE A CA 1
ATOM 550 C C . ILE A 1 72 ? -9.101 12.426 8.045 1.00 96.56 72 ILE A C 1
ATOM 552 O O . ILE A 1 72 ? -10.067 12.930 8.622 1.00 96.56 72 ILE A O 1
ATOM 556 N N . ALA A 1 73 ? -8.840 12.669 6.757 1.00 95.25 73 ALA A N 1
ATOM 557 C CA . ALA A 1 73 ? -9.686 13.513 5.914 1.00 95.25 73 ALA A CA 1
ATOM 558 C C . ALA A 1 73 ? -11.122 12.967 5.793 1.00 95.25 73 ALA A C 1
ATOM 560 O O . ALA A 1 73 ? -12.071 13.741 5.666 1.00 95.25 73 ALA A O 1
ATOM 561 N N . SER A 1 74 ? -11.286 11.647 5.912 1.00 92.81 74 SER A N 1
ATOM 562 C CA . SER A 1 74 ? -12.581 10.957 5.936 1.00 92.81 74 SER A CA 1
ATOM 563 C C . SER A 1 74 ? -13.257 10.949 7.317 1.00 92.81 74 SER A C 1
ATOM 565 O O . SER A 1 74 ? -14.339 10.385 7.470 1.00 92.81 74 SER A O 1
ATOM 567 N N . GLY A 1 75 ? -12.655 11.576 8.334 1.00 94.62 75 GLY A N 1
ATOM 568 C CA . GLY A 1 75 ? -13.203 11.656 9.691 1.00 94.62 75 GLY A CA 1
ATOM 569 C C . GLY A 1 75 ? -12.979 10.404 10.544 1.00 94.62 75 GLY A C 1
ATOM 570 O O . GLY A 1 75 ? -13.712 10.196 11.512 1.00 94.62 75 GLY A O 1
ATOM 571 N N . ILE A 1 76 ? -11.997 9.570 10.188 1.00 96.12 76 ILE A N 1
ATOM 572 C CA . ILE A 1 76 ? -11.600 8.370 10.935 1.00 96.12 76 ILE A CA 1
ATOM 573 C C . ILE A 1 76 ? -10.433 8.726 11.861 1.00 96.12 76 ILE A C 1
ATOM 575 O O . ILE A 1 76 ? -9.487 9.402 11.457 1.00 96.12 76 ILE A O 1
ATOM 579 N N . ALA A 1 77 ? -10.480 8.261 13.110 1.00 97.00 77 ALA A N 1
ATOM 580 C CA . ALA A 1 77 ? -9.371 8.450 14.038 1.00 97.00 77 ALA A CA 1
ATOM 581 C C . ALA A 1 77 ? -8.202 7.522 13.669 1.00 97.00 77 ALA A C 1
ATOM 583 O O . ALA A 1 77 ? -8.395 6.317 13.500 1.00 97.00 77 ALA A O 1
ATOM 584 N N . VAL A 1 78 ? -6.987 8.065 13.572 1.00 98.25 78 VAL A N 1
ATOM 585 C CA . VAL A 1 78 ? -5.781 7.292 13.246 1.00 98.25 78 VAL A CA 1
ATOM 586 C C . VAL A 1 78 ? -4.704 7.517 14.302 1.00 98.25 78 VAL A C 1
ATOM 588 O O . VAL A 1 78 ? -4.352 8.653 14.614 1.00 98.25 78 VAL A O 1
ATOM 591 N N . GLU A 1 79 ? -4.149 6.425 14.815 1.00 98.38 79 GLU A N 1
ATOM 592 C CA . GLU A 1 79 ? -2.953 6.401 15.651 1.00 98.38 79 GLU A CA 1
ATOM 593 C C . GLU A 1 79 ? -1.777 5.891 14.814 1.00 98.38 79 GLU A C 1
ATOM 595 O O . GLU A 1 79 ? -1.741 4.726 14.423 1.00 98.38 79 GLU A O 1
ATOM 600 N N . ILE A 1 80 ? -0.783 6.747 14.579 1.00 98.25 80 ILE A N 1
ATOM 601 C CA . ILE A 1 80 ? 0.537 6.325 14.097 1.00 98.25 80 ILE A CA 1
ATOM 602 C C . ILE A 1 80 ? 1.429 6.147 15.319 1.00 98.25 80 ILE A C 1
ATOM 604 O O . ILE A 1 80 ? 1.658 7.096 16.072 1.00 98.25 80 ILE A O 1
ATOM 608 N N . THR A 1 81 ? 1.935 4.936 15.514 1.00 97.94 81 THR A N 1
ATOM 609 C CA . THR A 1 81 ? 2.798 4.620 16.658 1.00 97.94 81 THR A CA 1
ATOM 610 C C . THR A 1 81 ? 4.126 5.379 16.615 1.00 97.94 81 THR A C 1
ATOM 612 O O . THR A 1 81 ? 4.590 5.729 15.529 1.00 97.94 81 THR A O 1
ATOM 615 N N . PRO A 1 82 ? 4.803 5.589 17.763 1.00 97.00 82 PRO A N 1
ATOM 616 C CA . PRO A 1 82 ? 6.117 6.233 17.786 1.00 97.00 82 PRO A CA 1
ATOM 617 C C . PRO A 1 82 ? 7.143 5.535 16.888 1.00 97.00 82 PRO A C 1
ATOM 619 O O . PRO A 1 82 ? 7.851 6.198 16.142 1.00 97.00 82 PRO A O 1
ATOM 622 N N . ARG A 1 83 ? 7.156 4.196 16.884 1.00 94.00 83 ARG A N 1
ATOM 623 C CA . ARG A 1 83 ? 8.071 3.406 16.053 1.00 94.00 83 ARG A CA 1
ATOM 624 C C . ARG A 1 83 ? 7.819 3.602 14.557 1.00 94.00 83 ARG A C 1
ATOM 626 O O . ARG A 1 83 ? 8.764 3.788 13.801 1.00 94.00 83 ARG A O 1
ATOM 633 N N . LEU A 1 84 ? 6.556 3.600 14.123 1.00 95.62 84 LEU A N 1
ATOM 634 C CA . LEU A 1 84 ? 6.235 3.916 12.730 1.00 95.62 84 LEU A CA 1
ATOM 635 C C . LEU A 1 84 ? 6.529 5.384 12.403 1.00 95.62 84 LEU A C 1
ATOM 637 O O . LEU A 1 84 ? 6.989 5.683 11.310 1.00 95.62 84 LEU A O 1
ATOM 641 N N . ARG A 1 85 ? 6.312 6.306 13.347 1.00 96.06 85 ARG A N 1
ATOM 642 C CA . ARG A 1 85 ? 6.642 7.723 13.165 1.00 96.06 85 ARG A CA 1
ATOM 643 C C . ARG A 1 85 ? 8.141 7.937 12.953 1.00 96.06 85 ARG A C 1
ATOM 645 O O . ARG A 1 85 ? 8.509 8.765 12.129 1.00 96.06 85 ARG A O 1
ATOM 652 N N . GLU A 1 86 ? 8.984 7.206 13.675 1.00 92.69 86 GLU A N 1
ATOM 653 C CA . GLU A 1 86 ? 10.433 7.196 13.460 1.00 92.69 86 GLU A CA 1
ATOM 654 C C . GLU A 1 86 ? 10.775 6.707 12.050 1.00 92.69 86 GLU A C 1
ATOM 656 O O . GLU A 1 86 ? 11.489 7.410 11.346 1.00 92.69 86 GLU A O 1
ATOM 661 N N . ALA A 1 87 ? 10.189 5.590 11.604 1.00 91.31 87 ALA A N 1
ATOM 662 C CA . ALA A 1 87 ? 10.402 5.059 10.255 1.00 91.31 87 ALA A CA 1
ATOM 663 C C . ALA A 1 87 ? 9.903 6.002 9.139 1.00 91.31 87 ALA A C 1
ATOM 665 O O . ALA A 1 87 ? 10.546 6.126 8.106 1.00 91.31 87 ALA A O 1
ATOM 666 N N . ILE A 1 88 ? 8.784 6.707 9.346 1.00 91.31 88 ILE A N 1
ATOM 667 C CA . ILE A 1 88 ? 8.278 7.737 8.416 1.00 91.31 88 ILE A CA 1
ATOM 668 C C . ILE A 1 88 ? 9.276 8.892 8.274 1.00 91.31 88 ILE A C 1
ATOM 670 O O . ILE A 1 88 ? 9.471 9.425 7.185 1.00 91.31 88 ILE A O 1
ATOM 674 N N . ASN A 1 89 ? 9.880 9.299 9.390 1.00 89.44 89 ASN A N 1
ATOM 675 C CA . ASN A 1 89 ? 10.827 10.409 9.431 1.00 89.44 89 ASN A CA 1
ATOM 676 C C . ASN A 1 89 ? 12.248 9.994 9.027 1.00 89.44 89 ASN A C 1
ATOM 678 O O . ASN A 1 89 ? 13.115 10.859 8.888 1.00 89.44 89 ASN A O 1
ATOM 682 N N . GLU A 1 90 ? 12.507 8.696 8.886 1.00 84.75 90 GLU A N 1
ATOM 683 C CA . GLU A 1 90 ? 13.794 8.187 8.448 1.00 84.75 90 GLU A CA 1
ATOM 684 C C . GLU A 1 90 ? 13.990 8.511 6.967 1.00 84.75 90 GLU A C 1
ATOM 686 O O . GLU A 1 90 ? 13.234 8.090 6.090 1.00 84.75 90 GLU A O 1
ATOM 691 N N . GLU A 1 91 ? 15.035 9.279 6.670 1.00 66.38 91 GLU A N 1
ATOM 692 C CA . GLU A 1 91 ? 15.402 9.590 5.297 1.00 66.38 91 GLU A CA 1
ATOM 693 C C . GLU A 1 91 ? 16.139 8.391 4.682 1.00 66.38 91 GLU A C 1
ATOM 695 O O . GLU A 1 91 ? 17.367 8.354 4.614 1.00 66.38 91 GLU A O 1
ATOM 700 N N . TRP A 1 92 ? 15.384 7.380 4.242 1.00 67.38 92 TRP A N 1
ATOM 701 C CA . TRP A 1 92 ? 15.951 6.260 3.490 1.00 67.38 92 TRP A CA 1
ATOM 702 C C . TRP A 1 92 ? 16.452 6.740 2.123 1.00 67.38 92 TRP A C 1
ATOM 704 O O . TRP A 1 92 ? 15.799 7.562 1.463 1.00 67.38 92 TRP A O 1
ATOM 714 N N . THR A 1 93 ? 17.601 6.219 1.686 1.00 66.25 93 THR A N 1
ATOM 715 C CA . THR A 1 93 ? 18.221 6.536 0.395 1.00 66.25 93 THR A CA 1
ATOM 716 C C . THR A 1 93 ? 18.310 5.298 -0.499 1.00 66.25 93 THR A C 1
ATOM 718 O O . THR A 1 93 ? 18.724 4.212 -0.087 1.00 66.25 93 THR A O 1
ATOM 721 N N . TRP A 1 94 ? 17.913 5.452 -1.764 1.00 70.38 94 TRP A N 1
ATOM 722 C CA . TRP A 1 94 ? 18.196 4.460 -2.806 1.00 70.38 94 TRP A CA 1
ATOM 723 C C . TRP A 1 94 ? 19.695 4.434 -3.113 1.00 70.38 94 TRP A C 1
ATOM 725 O O . TRP A 1 94 ? 20.385 5.430 -2.900 1.00 70.38 94 TRP A O 1
ATOM 735 N N . ALA A 1 95 ? 20.192 3.319 -3.656 1.00 63.56 95 ALA A N 1
ATOM 736 C CA . ALA A 1 95 ? 21.625 3.093 -3.879 1.00 63.56 95 ALA A CA 1
ATOM 737 C C . ALA A 1 95 ? 22.345 4.223 -4.653 1.00 63.56 95 ALA A C 1
ATOM 739 O O . ALA A 1 95 ? 23.516 4.482 -4.394 1.00 63.56 95 ALA A O 1
ATOM 740 N N . ASP A 1 96 ? 21.638 4.925 -5.547 1.00 64.94 96 ASP A N 1
ATOM 741 C CA . ASP A 1 96 ? 22.183 6.016 -6.372 1.00 64.94 96 ASP A CA 1
ATOM 742 C C . ASP A 1 96 ? 21.673 7.413 -5.967 1.00 64.94 96 ASP A C 1
ATOM 744 O O . ASP A 1 96 ? 21.795 8.372 -6.730 1.00 64.94 96 ASP A O 1
ATOM 748 N N . TYR A 1 97 ? 21.067 7.559 -4.787 1.00 61.94 97 TYR A N 1
ATOM 749 C CA . TYR A 1 97 ? 20.543 8.848 -4.340 1.00 61.94 97 TYR A CA 1
ATOM 750 C C . TYR A 1 97 ? 21.662 9.767 -3.797 1.00 61.94 97 TYR A C 1
ATOM 752 O O . TYR A 1 97 ? 22.504 9.305 -3.025 1.00 61.94 97 TYR A O 1
ATOM 760 N N . PRO A 1 98 ? 21.666 11.079 -4.116 1.00 67.50 98 PRO A N 1
ATOM 761 C CA . PRO A 1 98 ? 20.721 11.778 -4.986 1.00 67.50 98 PRO A CA 1
ATOM 762 C C . PRO A 1 98 ? 20.977 11.500 -6.474 1.00 67.50 98 PRO A C 1
ATOM 764 O O . PRO A 1 98 ? 22.076 11.713 -6.988 1.00 67.50 98 PRO A O 1
ATOM 767 N N . MET A 1 99 ? 19.924 11.102 -7.189 1.00 68.75 99 MET A N 1
ATOM 768 C CA . MET A 1 99 ? 19.960 10.970 -8.644 1.00 68.75 99 MET A CA 1
ATOM 769 C C . MET A 1 99 ? 19.694 12.341 -9.265 1.00 68.75 99 MET A C 1
ATOM 771 O O . MET A 1 99 ? 18.610 12.895 -9.123 1.00 68.75 99 MET A O 1
ATOM 775 N N . HIS A 1 100 ? 20.662 12.904 -9.988 1.00 77.12 100 HIS A N 1
ATOM 776 C CA . HIS A 1 100 ? 20.505 14.235 -10.597 1.00 77.12 100 HIS A CA 1
ATOM 777 C C . HIS A 1 100 ? 19.467 14.288 -11.735 1.00 77.12 100 HIS A C 1
ATOM 779 O O . HIS A 1 100 ? 19.160 15.367 -12.234 1.00 77.12 100 HIS A O 1
ATOM 785 N N . TRP A 1 101 ? 18.949 13.132 -12.154 1.00 74.50 101 TRP A N 1
ATOM 786 C CA . TRP A 1 101 ? 17.979 12.963 -13.238 1.00 74.50 101 TRP A CA 1
ATOM 787 C C . TRP A 1 101 ? 16.585 12.522 -12.756 1.00 74.50 101 TRP A C 1
ATOM 789 O O . TRP A 1 101 ? 15.747 12.208 -13.594 1.00 74.50 101 TRP A O 1
ATOM 799 N N . CYS A 1 102 ? 16.345 12.418 -11.442 1.00 74.88 102 CYS A N 1
ATOM 800 C CA . CYS A 1 102 ? 15.070 11.946 -10.891 1.00 74.88 102 CYS A CA 1
ATOM 801 C C . CYS A 1 102 ? 14.879 12.476 -9.462 1.00 74.88 102 CYS A C 1
ATOM 803 O O . CYS A 1 102 ? 15.716 12.257 -8.584 1.00 74.88 102 CYS A O 1
ATOM 805 N N . THR A 1 103 ? 13.781 13.181 -9.219 1.00 83.19 103 THR A N 1
ATOM 806 C CA . THR A 1 103 ? 13.387 13.657 -7.890 1.00 83.19 103 THR A CA 1
ATOM 807 C C . THR A 1 103 ? 12.824 12.518 -7.040 1.00 83.19 103 THR A C 1
ATOM 809 O O . THR A 1 103 ? 12.364 11.502 -7.553 1.00 83.19 103 THR A O 1
ATOM 812 N N . ARG A 1 104 ? 12.793 12.691 -5.712 1.00 80.75 104 ARG A N 1
ATOM 813 C CA . ARG A 1 104 ? 12.202 11.698 -4.795 1.00 80.75 104 ARG A CA 1
ATOM 814 C C . ARG A 1 104 ? 10.736 11.379 -5.117 1.00 80.75 104 ARG A C 1
ATOM 816 O O . ARG A 1 104 ? 10.320 10.233 -4.984 1.00 80.75 104 ARG A O 1
ATOM 823 N N . THR A 1 105 ? 9.964 12.382 -5.533 1.00 83.75 105 THR A N 1
ATOM 824 C CA . THR A 1 105 ? 8.564 12.200 -5.938 1.00 83.75 105 THR A CA 1
ATOM 825 C C . THR A 1 105 ? 8.463 11.356 -7.203 1.00 83.75 105 THR A C 1
ATOM 827 O O . THR A 1 105 ? 7.719 10.385 -7.208 1.00 83.75 105 THR A O 1
ATOM 830 N N . GLU A 1 106 ? 9.269 11.648 -8.227 1.00 83.00 106 GLU A N 1
ATOM 831 C CA . GLU A 1 106 ? 9.294 10.851 -9.463 1.00 83.00 106 GLU A CA 1
ATOM 832 C C . GLU A 1 106 ? 9.726 9.400 -9.196 1.00 83.00 106 GLU A C 1
ATOM 834 O O . GLU A 1 106 ? 9.174 8.477 -9.789 1.00 83.00 106 GLU A O 1
ATOM 839 N N . ILE A 1 107 ? 10.651 9.165 -8.253 1.00 80.81 107 ILE A N 1
ATOM 840 C CA . ILE A 1 107 ? 11.008 7.798 -7.838 1.00 80.81 107 ILE A CA 1
ATOM 841 C C . ILE A 1 107 ? 9.785 7.074 -7.271 1.00 80.81 107 ILE A C 1
ATOM 843 O O . ILE A 1 107 ? 9.525 5.943 -7.663 1.00 80.81 107 ILE A O 1
ATOM 847 N N . ARG A 1 108 ? 9.011 7.718 -6.390 1.00 85.06 108 ARG A N 1
ATOM 848 C CA . ARG A 1 108 ? 7.796 7.125 -5.805 1.00 85.06 108 ARG A CA 1
ATOM 849 C C . ARG A 1 108 ? 6.721 6.840 -6.845 1.00 85.06 108 ARG A C 1
ATOM 851 O O . ARG A 1 108 ? 6.049 5.822 -6.739 1.00 85.06 108 ARG A O 1
ATOM 858 N N . GLU A 1 109 ? 6.574 7.697 -7.850 1.00 84.31 109 GLU A N 1
ATOM 859 C CA . GLU A 1 109 ? 5.645 7.467 -8.963 1.00 84.31 109 GLU A CA 1
ATOM 860 C C . GLU A 1 109 ? 6.049 6.232 -9.775 1.00 84.31 109 GLU A C 1
ATOM 862 O O . GLU A 1 109 ? 5.232 5.334 -9.985 1.00 84.31 109 GLU A O 1
ATOM 867 N N . VAL A 1 110 ? 7.327 6.130 -10.155 1.00 81.50 110 VAL A N 1
ATOM 868 C CA . VAL A 1 110 ? 7.857 4.940 -10.841 1.00 81.50 110 VAL A CA 1
ATOM 869 C C . VAL A 1 110 ? 7.728 3.696 -9.952 1.00 81.50 110 VAL A C 1
ATOM 871 O O . VAL A 1 110 ? 7.412 2.616 -10.453 1.00 81.50 110 VAL A O 1
ATOM 874 N N . SER A 1 111 ? 7.907 3.837 -8.636 1.00 82.50 111 SER A N 1
ATOM 875 C CA . SER A 1 111 ? 7.690 2.753 -7.679 1.00 82.50 111 SER A CA 1
ATOM 876 C C . SER A 1 111 ? 6.253 2.289 -7.567 1.00 82.50 111 SER A C 1
ATOM 878 O O . SER A 1 111 ? 6.018 1.082 -7.564 1.00 82.50 111 SER A O 1
ATOM 880 N N . ALA A 1 112 ? 5.292 3.208 -7.557 1.00 84.38 112 ALA A N 1
ATOM 881 C CA . ALA A 1 112 ? 3.878 2.862 -7.577 1.00 84.38 112 ALA A CA 1
ATOM 882 C C . ALA A 1 112 ? 3.507 2.098 -8.863 1.00 84.38 112 ALA A C 1
ATOM 884 O O . ALA A 1 112 ? 2.787 1.100 -8.811 1.00 84.38 112 ALA A O 1
ATOM 885 N N . GLU A 1 113 ? 4.044 2.500 -10.021 1.00 85.81 113 GLU A N 1
ATOM 886 C CA . GLU A 1 113 ? 3.834 1.764 -11.276 1.00 85.81 113 GLU A CA 1
ATOM 887 C C . GLU A 1 113 ? 4.451 0.358 -11.244 1.00 85.81 113 GLU A C 1
ATOM 889 O O . GLU A 1 113 ? 3.825 -0.612 -11.682 1.00 85.81 113 GLU A O 1
ATOM 894 N N . ALA A 1 114 ? 5.665 0.229 -10.711 1.00 85.75 114 ALA A N 1
ATOM 895 C CA . ALA A 1 114 ? 6.342 -1.055 -10.585 1.00 85.75 114 ALA A CA 1
ATOM 896 C C . ALA A 1 114 ? 5.623 -1.995 -9.602 1.00 85.75 114 ALA A C 1
ATOM 898 O O . ALA A 1 114 ? 5.484 -3.186 -9.888 1.00 85.75 114 ALA A O 1
ATOM 899 N N . GLN A 1 115 ? 5.125 -1.460 -8.483 1.00 88.25 115 GLN A N 1
ATOM 900 C CA . GLN A 1 115 ? 4.310 -2.194 -7.515 1.00 88.25 115 GLN A CA 1
ATOM 901 C C . GLN A 1 115 ? 3.045 -2.742 -8.183 1.00 88.25 115 GLN A C 1
ATOM 903 O O . GLN A 1 115 ? 2.761 -3.932 -8.083 1.00 88.25 115 GLN A O 1
ATOM 908 N N . LYS A 1 116 ? 2.356 -1.925 -8.988 1.00 89.56 116 LYS A N 1
ATOM 909 C CA . LYS A 1 116 ? 1.188 -2.379 -9.749 1.00 89.56 116 LYS A CA 1
ATOM 910 C C . LYS A 1 116 ? 1.513 -3.533 -10.704 1.00 89.56 116 LYS A C 1
ATOM 912 O O . LYS A 1 116 ? 0.755 -4.495 -10.781 1.00 89.56 116 LYS A O 1
ATOM 917 N N . ILE A 1 117 ? 2.638 -3.469 -11.421 1.00 90.06 117 ILE A N 1
ATOM 918 C CA . ILE A 1 117 ? 3.082 -4.570 -12.296 1.00 90.06 117 ILE A CA 1
ATOM 919 C C . ILE A 1 117 ? 3.345 -5.838 -11.474 1.00 90.06 117 ILE A C 1
ATOM 921 O O . ILE A 1 117 ? 2.957 -6.931 -11.891 1.00 90.06 117 ILE A O 1
ATOM 925 N N . PHE A 1 118 ? 3.987 -5.704 -10.312 1.00 88.75 118 PHE A N 1
ATOM 926 C CA . PHE A 1 118 ? 4.215 -6.819 -9.397 1.00 88.75 118 PHE A CA 1
ATOM 927 C C . PHE A 1 118 ? 2.893 -7.449 -8.936 1.00 88.75 118 PHE A C 1
ATOM 929 O O . PHE A 1 118 ? 2.743 -8.673 -9.004 1.00 88.75 118 PHE A O 1
ATOM 936 N N . ASP A 1 119 ? 1.914 -6.636 -8.545 1.00 89.19 119 ASP A N 1
ATOM 937 C CA . ASP A 1 119 ? 0.603 -7.117 -8.113 1.00 89.19 119 ASP A CA 1
ATOM 938 C C . ASP A 1 119 ? -0.191 -7.742 -9.262 1.00 89.19 119 ASP A C 1
ATOM 940 O O . ASP A 1 119 ? -0.811 -8.790 -9.080 1.00 89.19 119 ASP A O 1
ATOM 944 N N . ASP A 1 120 ? -0.114 -7.184 -10.469 1.00 92.38 120 ASP A N 1
ATOM 945 C CA . ASP A 1 120 ? -0.728 -7.768 -11.661 1.00 92.38 120 ASP A CA 1
ATOM 946 C C . ASP A 1 120 ? -0.144 -9.159 -11.969 1.00 92.38 120 ASP A C 1
ATOM 948 O O . ASP A 1 120 ? -0.885 -10.075 -12.335 1.00 92.38 120 ASP A O 1
ATOM 952 N N . ILE A 1 121 ? 1.168 -9.356 -11.792 1.00 91.12 121 ILE A N 1
ATOM 953 C CA . ILE A 1 121 ? 1.810 -10.675 -11.927 1.00 91.12 121 ILE A CA 1
ATOM 954 C C . ILE A 1 121 ? 1.328 -11.612 -10.817 1.00 91.12 121 ILE A C 1
ATOM 956 O O . ILE A 1 121 ? 0.909 -12.739 -11.090 1.00 91.12 121 ILE A O 1
ATOM 960 N N . ARG A 1 122 ? 1.358 -11.152 -9.563 1.00 89.50 122 ARG A N 1
ATOM 961 C CA . ARG A 1 122 ? 0.977 -11.941 -8.383 1.00 89.50 122 ARG A CA 1
ATOM 962 C C . ARG A 1 122 ? -0.472 -12.423 -8.445 1.00 89.50 122 ARG A C 1
ATOM 964 O O . ARG A 1 122 ? -0.747 -13.562 -8.071 1.00 89.50 122 ARG A O 1
ATOM 971 N N . HIS A 1 123 ? -1.385 -11.585 -8.929 1.00 90.88 123 HIS A N 1
ATOM 972 C CA . HIS A 1 123 ? -2.802 -11.917 -9.089 1.00 90.88 123 HIS A CA 1
ATOM 973 C C . HIS A 1 123 ? -3.109 -12.658 -10.401 1.00 90.88 123 HIS A C 1
ATOM 975 O O . HIS A 1 123 ? -4.264 -12.995 -10.663 1.00 90.88 123 HIS A O 1
ATOM 981 N N . GLY A 1 124 ? -2.097 -12.934 -11.231 1.00 93.50 124 GLY A N 1
ATOM 982 C CA . GLY A 1 124 ? -2.257 -13.635 -12.504 1.00 93.50 124 GLY A CA 1
ATOM 983 C C . GLY A 1 124 ? -2.955 -12.808 -13.588 1.00 93.50 124 GLY A C 1
ATOM 984 O O . GLY A 1 124 ? -3.424 -13.372 -14.572 1.00 93.50 124 GLY A O 1
ATOM 985 N N . LEU A 1 125 ? -3.033 -11.484 -13.429 1.00 95.62 125 LEU A N 1
ATOM 986 C CA . LEU A 1 125 ? -3.570 -10.564 -14.435 1.00 95.62 125 LEU A CA 1
ATOM 987 C C . LEU A 1 125 ? -2.570 -10.331 -15.573 1.00 95.62 125 LEU A C 1
ATOM 989 O O . LEU A 1 125 ? -2.976 -10.176 -16.727 1.00 95.62 125 LEU A O 1
ATOM 993 N N . LEU A 1 126 ? -1.274 -10.347 -15.254 1.00 94.94 126 LEU A N 1
ATOM 994 C CA . LEU A 1 126 ? -0.162 -10.238 -16.192 1.00 94.94 126 LEU A CA 1
ATOM 995 C C . LEU A 1 126 ? 0.644 -11.544 -16.215 1.00 94.94 126 LEU A C 1
ATOM 997 O O . LEU A 1 126 ? 1.289 -11.908 -15.235 1.00 94.94 126 LEU A O 1
ATOM 1001 N N . LEU A 1 127 ? 0.647 -12.240 -17.355 1.00 95.25 127 LEU A N 1
ATOM 1002 C CA . LEU A 1 127 ? 1.451 -13.449 -17.548 1.00 95.25 127 LEU A CA 1
ATOM 1003 C C . LEU A 1 127 ? 2.792 -13.097 -18.196 1.00 95.25 127 LEU A C 1
ATOM 1005 O O . LEU A 1 127 ? 2.817 -12.652 -19.344 1.00 95.25 127 LEU A O 1
ATOM 1009 N N . ILE A 1 128 ? 3.898 -13.372 -17.501 1.00 93.44 128 ILE A N 1
ATOM 1010 C CA . ILE A 1 128 ? 5.248 -13.339 -18.081 1.00 93.44 128 ILE A CA 1
ATOM 1011 C C . ILE A 1 128 ? 5.501 -14.651 -18.828 1.00 93.44 128 ILE A C 1
ATOM 1013 O O . ILE A 1 128 ? 5.452 -15.724 -18.227 1.00 93.44 128 ILE A O 1
ATOM 1017 N N . HIS A 1 129 ? 5.775 -14.580 -20.132 1.00 92.81 129 HIS A N 1
ATOM 1018 C CA . HIS A 1 129 ? 5.970 -15.770 -20.980 1.00 92.81 129 HIS A CA 1
ATOM 1019 C C . HIS A 1 129 ? 7.352 -15.856 -21.632 1.00 92.81 129 HIS A C 1
ATOM 1021 O O . HIS A 1 129 ? 7.745 -16.935 -22.072 1.00 92.81 129 HIS A O 1
ATOM 1027 N N . ALA A 1 130 ? 8.123 -14.767 -21.627 1.00 91.50 130 ALA A N 1
ATOM 1028 C CA . ALA A 1 130 ? 9.512 -14.765 -22.064 1.00 91.50 130 ALA A CA 1
ATOM 1029 C C . ALA A 1 130 ? 10.353 -13.839 -21.183 1.00 91.50 130 ALA A C 1
ATOM 1031 O O . ALA A 1 130 ? 9.903 -12.762 -20.797 1.00 91.50 130 ALA A O 1
ATOM 1032 N N . HIS A 1 131 ? 11.587 -14.243 -20.894 1.00 90.62 131 HIS A N 1
ATOM 1033 C CA . HIS A 1 131 ? 12.595 -13.379 -20.291 1.00 90.62 131 HIS A CA 1
ATOM 1034 C C . HIS A 1 131 ? 13.990 -13.762 -20.789 1.00 90.62 131 HIS A C 1
ATOM 1036 O O . HIS A 1 131 ? 14.235 -14.911 -21.159 1.00 90.62 131 HIS A O 1
ATOM 1042 N N . ALA A 1 132 ? 14.896 -12.793 -20.812 1.00 86.62 132 ALA A N 1
ATOM 1043 C CA . ALA A 1 132 ? 16.295 -12.978 -21.163 1.00 86.62 132 ALA A CA 1
ATOM 1044 C C . ALA A 1 132 ? 17.168 -12.037 -20.330 1.00 86.62 132 ALA A C 1
ATOM 1046 O O . ALA A 1 132 ? 16.698 -11.019 -19.829 1.00 86.62 132 ALA A O 1
ATOM 1047 N N . HIS A 1 133 ? 18.449 -12.365 -20.202 1.00 85.12 133 HIS A N 1
ATOM 1048 C CA . HIS A 1 133 ? 19.447 -11.418 -19.726 1.00 85.12 133 HIS A CA 1
ATOM 1049 C C . HIS A 1 133 ? 20.188 -10.862 -20.943 1.00 85.12 133 HIS A C 1
ATOM 1051 O O . HIS A 1 133 ? 20.778 -11.636 -21.696 1.00 85.12 133 HIS A O 1
ATOM 1057 N N . ASP A 1 134 ? 20.138 -9.549 -21.160 1.00 79.38 134 ASP A N 1
ATOM 1058 C CA . ASP A 1 134 ? 20.739 -8.905 -22.341 1.00 79.38 134 ASP A CA 1
ATOM 1059 C C . ASP A 1 134 ? 22.226 -8.539 -22.153 1.00 79.38 134 ASP A C 1
ATOM 1061 O O . ASP A 1 134 ? 22.833 -7.905 -23.013 1.00 79.38 134 ASP A O 1
ATOM 1065 N N . GLY A 1 135 ? 22.824 -8.964 -21.034 1.00 75.88 135 GLY A N 1
ATOM 1066 C CA . GLY A 1 135 ? 24.189 -8.621 -20.626 1.00 75.88 135 GLY A CA 1
ATOM 1067 C C . GLY A 1 135 ? 24.277 -7.385 -19.724 1.00 75.88 135 GLY A C 1
ATOM 1068 O O . GLY A 1 135 ? 25.325 -7.160 -19.120 1.00 75.88 135 GLY A O 1
ATOM 1069 N N . HIS A 1 136 ? 23.188 -6.624 -19.579 1.00 70.94 136 HIS A N 1
ATOM 1070 C CA . HIS A 1 136 ? 23.098 -5.459 -18.697 1.00 70.94 136 HIS A CA 1
ATOM 1071 C C . HIS A 1 136 ? 21.928 -5.557 -17.709 1.00 70.94 136 HIS A C 1
ATOM 1073 O O . HIS A 1 136 ? 22.092 -5.241 -16.534 1.00 70.94 136 HIS A O 1
ATOM 1079 N N . ALA A 1 137 ? 20.773 -6.043 -18.154 1.00 70.38 137 ALA A N 1
ATOM 1080 C CA . ALA A 1 137 ? 19.546 -6.155 -17.380 1.00 70.38 137 ALA A CA 1
ATOM 1081 C C . ALA A 1 137 ? 18.800 -7.457 -17.703 1.00 70.38 137 ALA A C 1
ATOM 1083 O O . ALA A 1 137 ? 19.055 -8.141 -18.700 1.00 70.38 137 ALA A O 1
ATOM 1084 N N . THR A 1 138 ? 17.880 -7.840 -16.826 1.00 79.62 138 THR A N 1
ATOM 1085 C CA . THR A 1 138 ? 16.855 -8.826 -17.156 1.00 79.62 138 THR A CA 1
ATOM 1086 C C . THR A 1 138 ? 15.758 -8.108 -17.928 1.00 79.62 138 THR A C 1
ATOM 1088 O O . THR A 1 138 ? 15.177 -7.137 -17.445 1.00 79.62 138 THR A O 1
ATOM 1091 N N . VAL A 1 139 ? 15.465 -8.595 -19.128 1.00 85.19 139 VAL A N 1
ATOM 1092 C CA . VAL A 1 139 ? 14.340 -8.148 -19.946 1.00 85.19 139 VAL A CA 1
ATOM 1093 C C . VAL A 1 139 ? 13.259 -9.216 -19.938 1.00 85.19 139 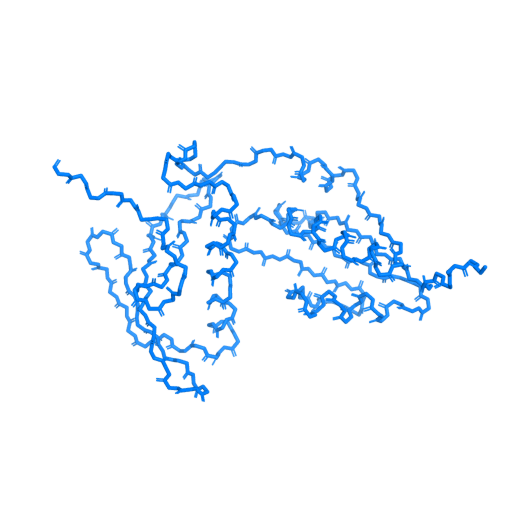VAL A C 1
ATOM 1095 O O . VAL A 1 139 ? 13.562 -10.407 -20.024 1.00 85.19 139 VAL A O 1
ATOM 1098 N N . ALA A 1 140 ? 11.998 -8.815 -19.834 1.00 90.12 140 ALA A N 1
ATOM 1099 C CA . ALA A 1 140 ? 10.867 -9.732 -19.856 1.00 90.12 140 ALA A CA 1
ATOM 1100 C C . ALA A 1 140 ? 9.732 -9.206 -20.733 1.00 90.12 140 ALA A C 1
ATOM 1102 O O . ALA A 1 140 ? 9.525 -8.001 -20.860 1.00 90.12 140 ALA A O 1
ATOM 1103 N N . VAL A 1 141 ? 8.984 -10.129 -21.332 1.00 91.44 141 VAL A N 1
ATOM 1104 C CA . VAL A 1 141 ? 7.755 -9.835 -22.066 1.00 91.44 141 VAL A CA 1
ATOM 1105 C C . VAL A 1 141 ? 6.603 -10.520 -21.355 1.00 91.44 141 VAL A C 1
ATOM 1107 O O . VAL A 1 141 ? 6.645 -11.722 -21.071 1.00 91.44 141 VAL A O 1
ATOM 1110 N N . GLY A 1 142 ? 5.569 -9.734 -21.079 1.00 93.06 142 GLY A N 1
ATOM 1111 C CA . GLY A 1 142 ? 4.326 -10.221 -20.509 1.00 93.06 142 GLY A CA 1
ATOM 1112 C C . GLY A 1 142 ? 3.119 -9.779 -21.314 1.00 93.06 142 GLY A C 1
ATOM 1113 O O . GLY A 1 142 ? 3.187 -8.820 -22.083 1.00 93.06 142 GLY A O 1
ATOM 1114 N N . THR A 1 143 ? 2.004 -10.475 -21.130 1.00 95.81 143 THR A N 1
ATOM 1115 C CA . THR A 1 143 ? 0.724 -10.129 -21.749 1.00 95.81 143 THR A CA 1
ATOM 1116 C C . THR A 1 143 ? -0.377 -10.129 -20.696 1.00 95.81 143 THR A C 1
ATOM 1118 O O . THR A 1 143 ? -0.540 -11.096 -19.951 1.00 95.81 143 THR A O 1
ATOM 1121 N N . TYR A 1 144 ? -1.136 -9.036 -20.639 1.00 95.62 144 TYR A N 1
ATOM 1122 C CA . TYR A 1 144 ? -2.312 -8.917 -19.786 1.00 95.62 144 TYR A CA 1
ATOM 1123 C C . TYR A 1 144 ? -3.421 -9.846 -20.276 1.00 95.62 144 TYR A C 1
ATOM 1125 O O . TYR A 1 144 ? -3.864 -9.735 -21.420 1.00 95.62 144 TYR A O 1
ATOM 1133 N N . LEU A 1 145 ? -3.904 -10.738 -19.413 1.00 93.94 145 LEU A N 1
ATOM 1134 C CA . LEU A 1 145 ? -4.857 -11.780 -19.809 1.00 93.94 145 LEU A CA 1
ATOM 1135 C C . LEU A 1 145 ? -6.243 -11.227 -20.168 1.00 93.94 145 LEU A C 1
ATOM 1137 O O . LEU A 1 145 ? -6.947 -11.804 -20.990 1.00 93.94 145 LEU A O 1
ATOM 1141 N N . ASN A 1 146 ? -6.630 -10.099 -19.573 1.00 92.62 146 ASN A N 1
ATOM 1142 C CA . ASN A 1 146 ? -7.932 -9.467 -19.798 1.00 92.62 146 ASN A CA 1
ATOM 1143 C C . ASN A 1 146 ? -8.006 -8.644 -21.096 1.00 92.62 146 ASN A C 1
ATOM 1145 O O . ASN A 1 146 ? -9.082 -8.504 -21.671 1.00 92.62 146 ASN A O 1
ATOM 1149 N N . THR A 1 147 ? -6.884 -8.080 -21.549 1.00 94.00 147 THR A N 1
ATOM 1150 C CA . THR A 1 147 ? -6.834 -7.132 -22.676 1.00 94.00 147 THR A CA 1
ATOM 1151 C C . THR A 1 147 ? -6.024 -7.647 -23.859 1.00 94.00 147 THR A C 1
ATOM 1153 O O . THR A 1 147 ? -6.142 -7.106 -24.955 1.00 94.00 147 THR A O 1
ATOM 1156 N N . GLY A 1 148 ? -5.165 -8.649 -23.656 1.00 92.81 148 GLY A N 1
ATOM 1157 C CA . GLY A 1 148 ? -4.173 -9.079 -24.638 1.00 92.81 148 GLY A CA 1
ATOM 1158 C C . GLY A 1 148 ? -3.042 -8.067 -24.858 1.00 92.81 148 GLY A C 1
ATOM 1159 O O . GLY A 1 148 ? -2.216 -8.267 -25.747 1.00 92.81 148 GLY A O 1
ATOM 1160 N N . LYS A 1 149 ? -2.979 -6.977 -24.076 1.00 93.81 149 LYS A N 1
ATOM 1161 C CA . LYS A 1 149 ? -1.925 -5.964 -24.198 1.00 93.81 149 LYS A CA 1
ATOM 1162 C C . LYS A 1 149 ? -0.593 -6.549 -23.734 1.00 93.81 149 LYS A C 1
ATOM 1164 O O . LYS A 1 149 ? -0.484 -7.011 -22.599 1.00 93.81 149 LYS A O 1
ATOM 1169 N N . SER A 1 150 ? 0.421 -6.476 -24.590 1.00 91.06 150 SER A N 1
ATOM 1170 C CA . SER A 1 150 ? 1.788 -6.846 -24.224 1.00 91.06 150 SER A CA 1
ATOM 1171 C C . SER A 1 150 ? 2.527 -5.690 -23.556 1.00 91.06 150 SER A C 1
ATOM 1173 O O . SER A 1 150 ? 2.342 -4.526 -23.919 1.00 91.06 150 SER A O 1
ATOM 1175 N N . VAL A 1 151 ? 3.385 -6.030 -22.601 1.00 88.69 151 VAL A N 1
ATOM 1176 C CA . VAL A 1 151 ? 4.316 -5.120 -21.932 1.00 88.69 151 VAL A CA 1
ATOM 1177 C C . VAL A 1 151 ? 5.729 -5.677 -22.007 1.00 88.69 151 VAL A C 1
ATOM 1179 O O . VAL A 1 151 ? 5.936 -6.893 -22.002 1.00 88.69 151 VAL A O 1
ATOM 1182 N N . TYR A 1 152 ? 6.688 -4.762 -22.071 1.00 88.31 152 TYR A N 1
ATOM 1183 C CA . TYR A 1 152 ? 8.114 -5.044 -22.092 1.00 88.31 152 TYR A CA 1
ATOM 1184 C C . TYR A 1 152 ? 8.709 -4.459 -20.816 1.00 88.31 152 TYR A C 1
ATOM 1186 O O . TYR A 1 152 ? 8.532 -3.274 -20.527 1.00 88.31 152 TYR A O 1
ATOM 1194 N N . LEU A 1 153 ? 9.347 -5.312 -20.028 1.00 84.56 153 LEU A N 1
ATOM 1195 C CA . LEU A 1 153 ? 9.831 -5.003 -18.690 1.00 84.56 153 LEU A CA 1
ATOM 1196 C C . LEU A 1 153 ? 11.351 -5.072 -18.699 1.00 84.56 153 LEU A C 1
ATOM 1198 O O . LEU A 1 153 ? 11.924 -6.010 -19.252 1.00 84.56 153 LEU A O 1
ATOM 1202 N N . HIS A 1 154 ? 11.986 -4.090 -18.070 1.00 78.44 154 HIS A N 1
ATOM 1203 C CA . HIS A 1 154 ? 13.420 -4.084 -17.804 1.00 78.44 154 HIS A CA 1
ATOM 1204 C C . HIS A 1 154 ? 13.624 -4.027 -16.292 1.00 78.44 154 HIS A C 1
ATOM 1206 O O . HIS A 1 154 ? 13.035 -3.171 -15.636 1.00 78.44 154 HIS A O 1
ATOM 1212 N N . GLY A 1 155 ? 14.447 -4.923 -15.749 1.00 66.81 155 GLY A N 1
ATOM 1213 C CA . GLY A 1 155 ? 14.806 -4.950 -14.332 1.00 66.81 155 GLY A CA 1
ATOM 1214 C C . GLY A 1 155 ? 16.273 -5.317 -14.130 1.00 66.81 155 GLY A C 1
ATOM 1215 O O . GLY A 1 155 ? 16.860 -6.045 -14.931 1.00 66.81 155 GLY A O 1
ATOM 1216 N N . GLU A 1 156 ? 16.887 -4.821 -13.061 1.00 58.16 156 GLU A N 1
ATOM 1217 C CA . GLU A 1 156 ? 18.262 -5.189 -12.712 1.00 58.16 156 GLU A CA 1
ATOM 1218 C C . GLU A 1 156 ? 18.299 -6.452 -11.843 1.00 58.16 156 GLU A C 1
ATOM 1220 O O . GLU A 1 156 ? 17.405 -6.707 -11.036 1.00 58.16 156 GLU A O 1
ATOM 1225 N N . ASN A 1 157 ? 19.363 -7.242 -11.996 1.00 46.84 157 ASN A N 1
ATOM 1226 C CA . ASN A 1 157 ? 19.658 -8.377 -11.129 1.00 46.84 157 ASN A CA 1
ATOM 1227 C C . ASN A 1 157 ? 20.669 -7.906 -10.072 1.00 46.84 157 ASN A C 1
ATOM 1229 O O . ASN A 1 157 ? 21.864 -7.841 -10.357 1.00 46.84 157 ASN A O 1
ATOM 1233 N N . SER A 1 158 ? 20.218 -7.571 -8.862 1.00 39.12 158 SER A N 1
ATOM 1234 C CA . SER A 1 158 ? 21.119 -7.238 -7.747 1.00 39.12 158 SER A CA 1
ATOM 1235 C C . SER A 1 158 ? 21.193 -8.412 -6.762 1.00 39.12 158 SER A C 1
ATOM 1237 O O . SER A 1 158 ? 20.240 -8.632 -6.019 1.00 39.12 158 SER A O 1
ATOM 1239 N N . PRO A 1 159 ? 22.296 -9.189 -6.726 1.00 28.16 159 PRO A N 1
ATOM 1240 C CA . PRO A 1 159 ? 22.450 -10.340 -5.831 1.00 28.16 159 PRO A CA 1
ATOM 1241 C C . PRO A 1 159 ? 23.017 -9.995 -4.439 1.00 28.16 159 PRO A C 1
ATOM 1243 O O . PRO A 1 159 ? 23.466 -10.892 -3.727 1.00 28.16 159 PRO A O 1
ATOM 1246 N N . THR A 1 160 ? 23.058 -8.729 -4.017 1.00 28.86 160 THR A N 1
ATOM 1247 C CA . THR A 1 160 ? 23.648 -8.362 -2.719 1.00 28.86 160 THR A CA 1
ATOM 1248 C C . THR A 1 160 ? 22.644 -8.508 -1.569 1.00 28.86 160 THR A C 1
ATOM 1250 O O . THR A 1 160 ? 21.610 -7.841 -1.588 1.00 28.86 160 THR A O 1
ATOM 1253 N N . PRO A 1 161 ? 22.945 -9.290 -0.510 1.00 34.34 161 PRO A N 1
ATOM 1254 C CA . PRO A 1 161 ? 22.266 -9.154 0.772 1.00 34.34 161 PRO A CA 1
ATOM 1255 C C . PRO A 1 161 ? 22.788 -7.876 1.436 1.00 34.34 161 PRO A C 1
ATOM 1257 O O . PRO A 1 161 ? 23.724 -7.900 2.230 1.00 34.34 161 PRO A O 1
ATOM 1260 N N . SER A 1 162 ? 22.248 -6.730 1.052 1.00 32.09 162 SER A N 1
ATOM 1261 C CA . SER A 1 162 ? 22.630 -5.439 1.619 1.00 32.09 162 SER A CA 1
ATOM 1262 C C . SER A 1 162 ? 21.421 -4.530 1.569 1.00 32.09 162 SER A C 1
ATOM 1264 O O . SER A 1 162 ? 20.891 -4.375 0.480 1.00 32.09 162 SER A O 1
ATOM 1266 N N . THR A 1 163 ? 20.995 -4.014 2.724 1.00 28.84 163 THR A N 1
ATOM 1267 C CA . THR A 1 163 ? 20.540 -2.637 3.053 1.00 28.84 163 THR A CA 1
ATOM 1268 C C . THR A 1 163 ? 20.065 -1.635 1.973 1.00 28.84 163 THR A C 1
ATOM 1270 O O . THR A 1 163 ? 19.910 -0.464 2.289 1.00 28.84 163 THR A O 1
ATOM 1273 N N . HIS A 1 164 ? 19.795 -2.031 0.732 1.00 33.38 164 HIS A N 1
ATOM 1274 C CA . HIS A 1 164 ? 19.420 -1.188 -0.397 1.00 33.38 164 HIS A CA 1
ATOM 1275 C C . HIS A 1 164 ? 18.391 -1.923 -1.276 1.00 33.38 164 HIS A C 1
ATOM 1277 O O . HIS A 1 164 ? 18.588 -3.104 -1.575 1.00 33.38 164 HIS A O 1
ATOM 1283 N N . PRO A 1 165 ? 17.305 -1.250 -1.696 1.00 38.78 165 PRO A N 1
ATOM 1284 C CA . PRO A 1 165 ? 16.242 -1.866 -2.484 1.00 38.78 165 PRO A CA 1
ATOM 1285 C C . PRO A 1 165 ? 16.706 -2.227 -3.909 1.00 38.78 165 PRO A C 1
ATOM 1287 O O . PRO A 1 165 ? 17.599 -1.566 -4.456 1.00 38.78 165 PRO A O 1
ATOM 1290 N N . PRO A 1 166 ? 16.097 -3.252 -4.538 1.00 37.28 166 PRO A N 1
ATOM 1291 C CA . PRO A 1 166 ? 16.326 -3.570 -5.944 1.00 37.28 166 PRO A CA 1
ATOM 1292 C C . PRO A 1 166 ? 15.883 -2.410 -6.845 1.00 37.28 166 PRO A C 1
ATOM 1294 O O . PRO A 1 166 ? 14.919 -1.703 -6.548 1.00 37.28 166 PRO A O 1
ATOM 1297 N N . ARG A 1 167 ? 16.578 -2.211 -7.972 1.00 47.84 167 ARG A N 1
ATOM 1298 C CA . ARG A 1 167 ? 16.159 -1.213 -8.960 1.00 47.84 167 ARG A CA 1
ATOM 1299 C C . ARG A 1 167 ? 14.903 -1.673 -9.683 1.00 47.84 167 ARG A C 1
ATOM 1301 O O . ARG A 1 167 ? 14.795 -2.815 -10.129 1.00 47.84 167 ARG A O 1
ATOM 1308 N N . LEU A 1 168 ? 13.968 -0.741 -9.750 1.00 46.03 168 LEU A N 1
ATOM 1309 C CA . LEU A 1 168 ? 12.585 -0.930 -10.142 1.00 46.03 168 LEU A CA 1
ATOM 1310 C C . LEU A 1 168 ? 12.402 -1.390 -11.583 1.00 46.03 168 LEU A C 1
ATOM 1312 O O . LEU A 1 168 ? 13.143 -1.013 -12.487 1.00 46.03 168 LEU A O 1
ATOM 1316 N N . TRP A 1 169 ? 11.353 -2.184 -11.774 1.00 41.75 169 TRP A N 1
ATOM 1317 C CA . TRP A 1 169 ? 10.871 -2.594 -13.081 1.00 41.75 169 TRP A CA 1
ATOM 1318 C C . TRP A 1 169 ? 10.133 -1.417 -13.716 1.00 41.75 169 TRP A C 1
ATOM 1320 O O . TRP A 1 169 ? 9.156 -0.934 -13.153 1.00 41.75 169 TRP A O 1
ATOM 1330 N N . SER A 1 170 ? 10.575 -0.954 -14.883 1.00 43.41 170 SER A N 1
ATOM 1331 C CA . SER A 1 170 ? 9.866 0.087 -15.639 1.00 43.41 170 SER A CA 1
ATOM 1332 C C . SER A 1 170 ? 9.377 -0.449 -16.988 1.00 43.41 170 SER A C 1
ATOM 1334 O O . SER A 1 170 ? 10.080 -1.252 -17.616 1.00 43.41 170 SER A O 1
ATOM 1336 N N . PRO A 1 171 ? 8.193 -0.017 -17.468 1.00 38.34 171 PRO A N 1
ATOM 1337 C CA . PRO A 1 171 ? 7.745 -0.324 -18.820 1.00 38.34 171 PRO A CA 1
ATOM 1338 C C . PRO A 1 171 ? 8.651 0.373 -19.843 1.00 38.34 171 PRO A C 1
ATOM 1340 O O . PRO A 1 171 ? 8.843 1.589 -19.780 1.00 38.34 171 PRO A O 1
ATOM 1343 N N . SER A 1 172 ? 9.182 -0.360 -20.826 1.00 40.97 172 SER A N 1
ATOM 1344 C CA . SER A 1 172 ? 9.844 0.288 -21.961 1.00 40.97 172 SER A CA 1
ATOM 1345 C C . SER A 1 172 ? 8.802 0.882 -22.913 1.00 40.97 172 SER A C 1
ATOM 1347 O O . SER A 1 172 ? 7.967 0.187 -23.486 1.00 40.97 172 SER A O 1
ATOM 1349 N N . SER A 1 173 ? 8.843 2.213 -23.027 1.00 41.69 173 SER A N 1
ATOM 1350 C CA . SER A 1 173 ? 8.270 3.032 -24.105 1.00 41.69 173 SER A CA 1
ATOM 1351 C C . SER A 1 173 ? 6.829 2.679 -24.513 1.00 41.69 173 SER A C 1
ATOM 1353 O O . SER A 1 173 ? 6.586 2.022 -25.523 1.00 41.69 173 SER A O 1
ATOM 1355 N N . GLY A 1 174 ? 5.85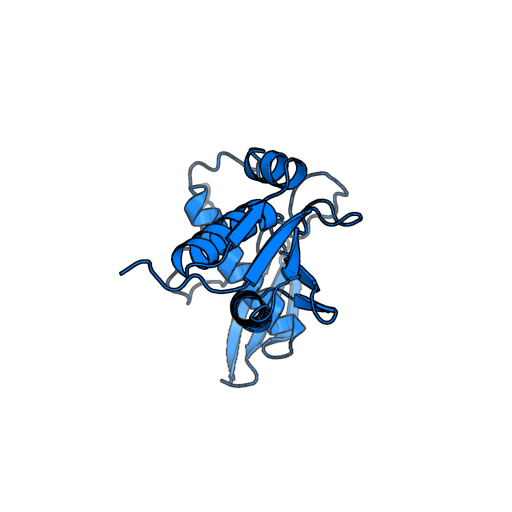4 3.189 -23.757 1.00 32.88 174 GLY A N 1
ATOM 1356 C CA . GLY A 1 174 ? 4.428 3.108 -24.111 1.00 32.88 174 GLY A CA 1
ATOM 1357 C C . GLY A 1 174 ? 3.456 3.526 -23.002 1.00 32.88 174 GLY A C 1
ATOM 1358 O O . GLY A 1 174 ? 2.255 3.624 -23.255 1.00 32.88 174 GLY A O 1
ATOM 1359 N N . SER A 1 175 ? 3.957 3.773 -21.788 1.00 36.72 175 SER A N 1
ATOM 1360 C CA . SER A 1 175 ? 3.236 4.453 -20.707 1.00 36.72 175 SER A CA 1
ATOM 1361 C C . SER A 1 175 ? 3.621 5.934 -20.701 1.00 36.72 175 SER A C 1
ATOM 1363 O O . SER A 1 175 ? 4.754 6.277 -21.027 1.00 36.72 175 SER A O 1
ATOM 1365 N N . THR A 1 176 ? 2.681 6.816 -20.376 1.00 31.72 176 THR A N 1
ATOM 1366 C CA . THR A 1 176 ? 2.853 8.281 -20.361 1.00 31.72 176 THR A CA 1
ATOM 1367 C C . THR A 1 176 ? 3.763 8.800 -19.244 1.00 31.72 176 THR A C 1
ATOM 1369 O O . THR A 1 176 ? 4.025 9.999 -19.200 1.00 31.72 176 THR A O 1
ATOM 1372 N N . ALA A 1 177 ? 4.260 7.929 -18.364 1.00 34.78 177 ALA A N 1
ATOM 1373 C CA . ALA A 1 177 ? 5.327 8.267 -17.438 1.00 34.78 177 ALA A CA 1
ATOM 1374 C C . ALA A 1 177 ? 6.665 8.239 -18.186 1.00 34.78 177 ALA A C 1
ATOM 1376 O O . ALA A 1 177 ? 7.089 7.206 -18.707 1.00 34.78 177 ALA A O 1
ATOM 1377 N N . THR A 1 178 ? 7.321 9.394 -18.276 1.00 35.84 178 THR A N 1
ATOM 1378 C CA . THR A 1 178 ? 8.705 9.469 -18.755 1.00 35.84 178 THR A CA 1
ATOM 1379 C C . THR A 1 178 ? 9.550 8.665 -17.766 1.00 35.84 178 THR A C 1
ATOM 1381 O O . THR A 1 178 ? 9.600 9.054 -16.601 1.00 35.84 178 THR A O 1
ATOM 1384 N N . PRO A 1 179 ? 10.181 7.541 -18.156 1.00 48.00 179 PRO A N 1
ATOM 1385 C CA . PRO A 1 179 ? 10.998 6.791 -17.213 1.00 48.00 179 PRO A CA 1
ATOM 1386 C C . PRO A 1 179 ? 12.126 7.703 -16.736 1.00 48.00 179 PRO A C 1
ATOM 1388 O O . PRO A 1 179 ? 12.682 8.444 -17.553 1.00 48.00 179 PRO A O 1
ATOM 1391 N N . CYS A 1 180 ? 12.489 7.632 -15.451 1.00 47.53 180 CYS A N 1
ATOM 1392 C CA . CYS A 1 180 ? 13.738 8.191 -14.931 1.00 47.53 180 CYS A CA 1
ATOM 1393 C C . CYS A 1 180 ? 14.916 7.514 -15.653 1.00 47.53 180 CYS A C 1
ATOM 1395 O O . CYS A 1 180 ? 15.523 6.561 -15.170 1.00 47.53 180 CYS A O 1
ATOM 1397 N N . THR A 1 181 ? 15.174 7.945 -16.886 1.00 44.88 181 THR A N 1
ATOM 1398 C CA . THR A 1 181 ? 16.095 7.297 -17.806 1.00 44.88 181 THR A CA 1
ATOM 1399 C C . THR A 1 181 ? 17.463 7.888 -17.549 1.00 44.88 181 THR A C 1
ATOM 1401 O O . THR A 1 181 ? 17.666 9.096 -17.668 1.00 44.88 181 THR A O 1
ATOM 1404 N N . ARG A 1 182 ? 18.419 7.025 -17.207 1.00 38.75 182 ARG A N 1
ATOM 1405 C CA . ARG A 1 182 ? 19.839 7.363 -17.213 1.00 38.75 182 ARG A CA 1
ATOM 1406 C C . ARG A 1 182 ? 20.162 7.959 -18.585 1.00 38.75 182 ARG A C 1
ATOM 1408 O O . ARG A 1 182 ? 19.963 7.290 -19.599 1.00 38.75 182 ARG A O 1
ATOM 1415 N N . ALA A 1 183 ? 20.614 9.212 -18.629 1.00 26.64 183 ALA A N 1
ATOM 1416 C CA . ALA A 1 183 ? 21.077 9.809 -19.875 1.00 26.64 183 ALA A CA 1
ATOM 1417 C C . ALA A 1 183 ? 22.157 8.894 -20.488 1.00 26.64 183 ALA A C 1
ATOM 1419 O O . ALA A 1 183 ? 23.038 8.436 -19.749 1.00 26.64 183 ALA A O 1
ATOM 1420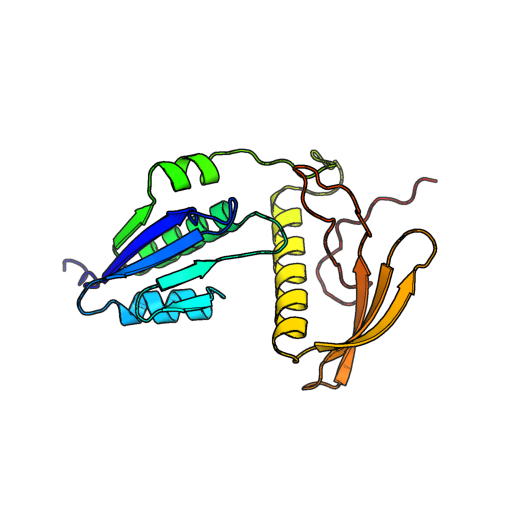 N N . PRO A 1 184 ? 22.105 8.579 -21.796 1.00 25.88 184 PRO A N 1
ATOM 1421 C CA . PRO A 1 184 ? 23.179 7.832 -22.426 1.00 25.88 184 PRO A CA 1
ATOM 1422 C C . PRO A 1 184 ? 24.456 8.666 -22.307 1.00 25.88 184 PRO A C 1
ATOM 1424 O O . PRO A 1 184 ? 24.496 9.822 -22.731 1.00 25.88 184 PRO A O 1
ATOM 1427 N N . HIS A 1 185 ? 25.489 8.093 -21.690 1.00 27.33 185 HIS A N 1
ATOM 1428 C CA . HIS A 1 185 ? 26.829 8.654 -21.781 1.00 27.33 185 HIS A CA 1
ATOM 1429 C C . HIS A 1 185 ? 27.252 8.601 -23.256 1.00 27.33 185 HIS A C 1
ATOM 1431 O O . HIS A 1 185 ? 27.360 7.513 -23.824 1.00 27.33 185 HIS A O 1
ATOM 1437 N N . LEU A 1 186 ? 27.411 9.782 -23.862 1.00 28.20 186 LEU A N 1
ATOM 1438 C CA . LEU A 1 186 ? 28.176 9.991 -25.095 1.00 28.20 186 LEU A CA 1
ATOM 1439 C C . LEU A 1 186 ? 29.667 9.763 -24.832 1.00 28.20 186 LEU A C 1
ATOM 1441 O O . LEU A 1 186 ? 30.129 10.159 -23.735 1.00 28.20 186 LEU A O 1
#

Sequence (186 aa):
MTPSSIDAHVRLDTHPTHPSAVVATPTGAQAHIPHMSLEAADWHVVAKNTLVLAHIDHEEPYWAEDAARELIASGIAVEITPRLREAINEEWTWADYPMHWCTRTEIREVSAEAQKIFDDIRHGLLLIHAHAHDGHATVAVGTYLNTGKSVYLHGENSPTPSTHPPRLWSPSSGSTATPCTRAPHL